Protein AF-A0A7S2XSK5-F1 (afdb_monomer)

Foldseek 3Di:
DDDDDDDDDDDDDDPVVVVVVVVVVVVVVVVVVVVVVVVVVVVVVVVVVVVVQVVVCVVVVHRPPDPPPPDPPPPPDPPDPPPDDDDDDDDDDDDDDDDDDDDDDDDDDPPDDPPPPDPPPPVLPDDDPQLVVLLCQQCPVDPDLVLSLLLLVVLLQLLCQCQPPPDQVSQKAFCPPPSNVSNQVVGRSNVSNVVSQAWDWDQDPVPRTIITGRDCVVPPRDPNVVSSSVVSVVSSVVSVVD

Radius of gyration: 34.33 Å; Cα contacts (8 Å, |Δi|>4): 158; chains: 1; bounding box: 113×59×94 Å

Nearest PDB structures (foldseek):
  8fcq-assembly1_G  TM=7.041E-01  e=1.441E-05  Homo sapiens
  8fcr-assembly1_G  TM=7.104E-01  e=2.041E-05  Homo sapiens
  6sap-assembly1_A  TM=7.261E-01  e=5.156E-05  Homo sapiens
  2cm0-assembly1_A  TM=7.384E-01  e=8.319E-04  Homo sapiens
  2hpj-assembly1_A  TM=7.260E-01  e=9.899E-04  Mus musculus

Sequence (242 aa):
SSSSSAQQPPTLLSTAERRQVELEREQRAQQLKDQNAMSEEAQKAIQKAKADEATHAASLGYNPYETNKMNAGQARTATTTMSHGSVGATDKSTTTSSSSSSQAGTSLPAVAPPTAVAQADEEMLPVSEAFEEAFATLVTSNTDPATVSSALNILQKLVKNASTKQDDKFKRIRLANPKIKAAVSDVHGAMELLLTVGFTLFEDDATGETILVYSPDQNDVPAWLPTALHQMQQYEQTTKTK

pLDDT: mean 75.41, std 20.42, range [33.59, 96.0]

Organism: NCBI:txid420275

Secondary structure (DSSP, 8-state):
-------PPP----HHHHHHHHHHHHHHHHHHHHHHHHHHHHHHHHHHHHHHHHHHHHHHTS-TT------TT--S------------------------------------------------PPPPHHHHHHHHHHHHS-S-HHHHHHHHHHHHHHHHHHHH---GGGTEEETTSHHHIIIIISSTTHHHHHHHHTEEEEEETTTTEEEEEE-TTTSPPPTTHHHHHHHHHHHHHHHHT-

Mean predicted aligned error: 20.35 Å

InterPro domains:
  IPR018997 PUB domain [PF09409] (147-216)
  IPR036339 PUB-like domain superfamily [SSF143503] (136-224)

Structure (mmCIF, N/CA/C/O backbone):
data_AF-A0A7S2XSK5-F1
#
_entry.id   AF-A0A7S2XSK5-F1
#
loop_
_atom_site.group_PDB
_atom_site.id
_atom_site.type_symbol
_atom_site.label_atom_id
_atom_site.label_alt_id
_atom_site.label_comp_id
_atom_site.label_asym_id
_atom_site.label_entity_id
_atom_site.label_seq_id
_atom_site.pdbx_PDB_ins_code
_atom_site.Cartn_x
_atom_site.Cartn_y
_atom_site.Cartn_z
_atom_site.occupancy
_atom_site.B_iso_or_equiv
_atom_site.auth_seq_id
_atom_site.auth_comp_id
_atom_site.auth_asym_id
_atom_site.auth_atom_id
_atom_site.pdbx_PDB_model_num
ATOM 1 N N . SER A 1 1 ? -47.009 -4.223 42.053 1.00 45.12 1 SER A N 1
ATOM 2 C CA . SER A 1 1 ? -46.697 -5.559 41.516 1.00 45.12 1 SER A CA 1
ATOM 3 C C . SER A 1 1 ? -45.229 -5.588 41.160 1.00 45.12 1 SER A C 1
ATOM 5 O O . SER A 1 1 ? -44.826 -4.924 40.216 1.00 45.12 1 SER A O 1
ATOM 7 N N . SER A 1 2 ? -44.436 -6.225 42.015 1.00 41.94 2 SER A N 1
ATOM 8 C CA . SER A 1 2 ? -42.977 -6.116 42.066 1.00 41.94 2 SER A CA 1
ATOM 9 C C . SER A 1 2 ? -42.354 -7.368 41.453 1.00 41.94 2 SER A C 1
ATOM 11 O O . SER A 1 2 ? -42.515 -8.452 42.006 1.00 41.94 2 SER A O 1
ATOM 13 N N . SER A 1 3 ? -41.658 -7.234 40.325 1.00 46.75 3 SER A N 1
ATOM 14 C CA . SER A 1 3 ? -40.949 -8.343 39.675 1.00 46.75 3 SER A CA 1
ATOM 15 C C . SER A 1 3 ? -39.500 -8.369 40.158 1.00 46.75 3 SER A C 1
ATOM 17 O O . SER A 1 3 ? -38.661 -7.601 39.695 1.00 46.75 3 SER A O 1
ATOM 19 N N . SER A 1 4 ? -39.235 -9.223 41.147 1.00 53.41 4 SER A N 1
ATOM 20 C CA . SER A 1 4 ? -37.908 -9.492 41.703 1.00 53.41 4 SER A CA 1
ATOM 21 C C . SER A 1 4 ? -37.175 -10.482 40.793 1.00 53.41 4 SER A C 1
ATOM 23 O O . SER A 1 4 ? -37.601 -11.626 40.648 1.00 53.41 4 SER A O 1
ATOM 25 N N . SER A 1 5 ? -36.111 -10.020 40.132 1.00 57.88 5 SER A N 1
ATOM 26 C CA . SER A 1 5 ? -35.264 -10.842 39.264 1.00 57.88 5 SER A CA 1
ATOM 27 C C . SER A 1 5 ? -34.191 -11.522 40.116 1.00 57.88 5 SER A C 1
ATOM 29 O O . SER A 1 5 ? -33.348 -10.853 40.714 1.00 57.88 5 SER A O 1
ATOM 31 N N . ALA A 1 6 ? -34.273 -12.847 40.224 1.00 50.53 6 ALA A N 1
ATOM 32 C CA . ALA A 1 6 ? -33.379 -13.669 41.026 1.00 50.53 6 ALA A CA 1
ATOM 33 C C . ALA A 1 6 ? -31.981 -13.742 40.391 1.00 50.53 6 ALA A C 1
ATOM 35 O O . ALA A 1 6 ? -31.800 -14.219 39.272 1.00 50.53 6 ALA A O 1
ATOM 36 N N . GLN A 1 7 ? -30.993 -13.273 41.142 1.00 51.69 7 GLN A N 1
ATOM 37 C CA . GLN A 1 7 ? -29.576 -13.295 40.808 1.00 51.69 7 GLN A CA 1
ATOM 38 C C . GLN A 1 7 ? -29.020 -14.692 41.134 1.00 51.69 7 GLN A C 1
ATOM 40 O O . GLN A 1 7 ? -28.999 -15.099 42.296 1.00 51.69 7 GLN A O 1
ATOM 45 N N . GLN A 1 8 ? -28.630 -15.458 40.111 1.00 50.31 8 GLN A N 1
ATOM 46 C CA . GLN A 1 8 ? -28.012 -16.777 40.289 1.00 50.31 8 GLN A CA 1
ATOM 47 C C . GLN A 1 8 ? -26.583 -16.634 40.853 1.00 50.31 8 GLN A C 1
ATOM 49 O O . GLN A 1 8 ? -25.840 -15.763 40.392 1.00 50.31 8 GLN A O 1
ATOM 54 N N . PRO A 1 9 ? -26.175 -17.457 41.838 1.00 51.22 9 PRO A N 1
ATOM 55 C CA . PRO A 1 9 ? -24.831 -17.398 42.404 1.00 51.22 9 PRO A CA 1
ATOM 56 C C . PRO A 1 9 ? -23.777 -17.996 41.449 1.00 51.22 9 PRO A C 1
ATOM 58 O O . PRO A 1 9 ? -24.089 -18.912 40.687 1.00 51.22 9 PRO A O 1
ATOM 61 N N . PRO A 1 10 ? -22.518 -17.516 41.500 1.00 57.56 10 PRO A N 1
ATOM 62 C CA . PRO A 1 10 ? -21.435 -18.006 40.654 1.00 57.56 10 PRO A CA 1
ATOM 63 C C . PRO A 1 10 ? -21.078 -19.460 40.986 1.00 57.56 10 PRO A C 1
ATOM 65 O O . PRO A 1 10 ? -20.854 -19.820 42.144 1.00 57.56 10 PRO A O 1
ATOM 68 N N . THR A 1 11 ? -21.004 -20.287 39.946 1.00 61.19 11 THR A N 1
ATOM 69 C CA . THR A 1 11 ? -20.657 -21.708 39.998 1.00 61.19 11 THR A CA 1
ATOM 70 C C . THR A 1 11 ? -19.269 -21.891 40.617 1.00 61.19 11 THR A C 1
ATOM 72 O O . THR A 1 11 ? -18.250 -21.516 40.036 1.00 61.19 11 THR A O 1
ATOM 75 N N . LEU A 1 12 ? -19.214 -22.443 41.830 1.00 56.62 12 LEU A N 1
ATOM 76 C CA . LEU A 1 12 ? -17.963 -22.777 42.506 1.00 56.62 12 LEU A CA 1
ATOM 77 C C . LEU A 1 12 ? -17.327 -23.980 41.795 1.00 56.62 12 LEU A C 1
ATOM 79 O O . LEU A 1 12 ? -17.801 -25.101 41.958 1.00 56.62 12 LEU A O 1
ATOM 83 N N . LEU A 1 13 ? -16.262 -23.746 41.014 1.00 59.19 13 LEU A N 1
ATOM 84 C CA . LEU A 1 13 ? -15.460 -24.824 40.417 1.00 59.19 13 LEU A CA 1
ATOM 85 C C . LEU A 1 13 ? -15.005 -25.819 41.490 1.00 59.19 13 LEU A C 1
ATOM 87 O O . LEU A 1 13 ? -14.542 -25.409 42.567 1.00 59.19 13 LEU A O 1
ATOM 91 N N . SER A 1 14 ? -15.090 -27.105 41.150 1.00 71.69 14 SER A N 1
ATOM 92 C CA . SER A 1 14 ? -14.691 -28.225 41.999 1.00 71.69 14 SER A CA 1
ATOM 93 C C . SER A 1 14 ? -13.210 -28.136 42.375 1.00 71.69 14 SER A C 1
ATOM 95 O O . SER A 1 14 ? -12.371 -27.656 41.610 1.00 71.69 14 SER A O 1
ATOM 97 N N . THR A 1 15 ? -12.853 -28.639 43.558 1.00 73.62 15 THR A N 1
ATOM 98 C CA . THR A 1 15 ? -11.462 -28.705 44.037 1.00 73.62 15 THR A CA 1
ATOM 99 C C . THR A 1 15 ? -10.540 -29.435 43.051 1.00 73.62 15 THR A C 1
ATOM 101 O O . THR A 1 15 ? -9.358 -29.109 42.962 1.00 73.62 15 THR A O 1
ATOM 104 N N . ALA A 1 16 ? -11.078 -30.388 42.282 1.00 73.25 16 ALA A N 1
ATOM 105 C CA . ALA A 1 16 ? -10.340 -31.098 41.240 1.00 73.25 16 ALA A CA 1
ATOM 106 C C . ALA A 1 16 ? -10.049 -30.209 40.017 1.00 73.25 16 ALA A C 1
ATOM 108 O O . ALA A 1 16 ? -8.920 -30.180 39.534 1.00 73.25 16 ALA A O 1
ATOM 109 N N . GLU A 1 17 ? -11.033 -29.429 39.568 1.00 77.62 17 GLU A N 1
ATOM 110 C CA . GLU A 1 17 ? -10.886 -28.535 38.412 1.00 77.62 17 GLU A CA 1
ATOM 111 C C . GLU A 1 17 ? -9.925 -27.382 38.711 1.00 77.62 17 GLU A C 1
ATOM 113 O O . GLU A 1 17 ? -9.100 -27.028 37.873 1.00 77.62 17 GLU A O 1
ATOM 118 N N . ARG A 1 18 ? -9.949 -26.841 39.938 1.00 75.62 18 ARG A N 1
ATOM 119 C CA . ARG A 1 18 ? -8.992 -25.802 40.359 1.00 75.62 18 ARG A CA 1
ATOM 120 C C . ARG A 1 18 ? -7.545 -26.283 40.275 1.00 75.62 18 ARG A C 1
ATOM 122 O O . ARG A 1 18 ? -6.689 -25.543 39.802 1.00 75.62 18 ARG A O 1
ATOM 129 N N . ARG A 1 19 ? -7.286 -27.529 40.684 1.00 79.62 19 ARG A N 1
ATOM 130 C CA . ARG A 1 19 ? -5.948 -28.131 40.617 1.00 79.62 19 ARG A CA 1
ATOM 131 C C . ARG A 1 19 ? -5.496 -28.345 39.170 1.00 79.62 19 ARG A C 1
ATOM 133 O O . ARG A 1 19 ? -4.317 -28.204 38.878 1.00 79.62 19 ARG A O 1
ATOM 140 N N . GLN A 1 20 ? -6.423 -28.656 38.266 1.00 81.88 20 GLN A N 1
ATOM 141 C CA . GLN A 1 20 ? -6.120 -28.875 36.852 1.00 81.88 20 GLN A CA 1
ATOM 142 C C . GLN A 1 20 ? -5.767 -27.564 36.132 1.00 81.88 20 GLN A C 1
ATOM 144 O O . GLN A 1 20 ? -4.767 -27.507 35.421 1.00 81.88 20 GLN A O 1
ATOM 149 N N . VAL A 1 21 ? -6.518 -26.492 36.404 1.00 82.94 21 VAL A N 1
ATOM 150 C CA . VAL A 1 21 ? -6.240 -25.144 35.876 1.00 82.94 21 VAL A CA 1
ATOM 151 C C . VAL A 1 21 ? -4.896 -24.601 36.376 1.00 82.94 21 VAL A C 1
ATOM 153 O O . VAL A 1 21 ? -4.172 -23.940 35.632 1.00 82.94 21 VAL A O 1
ATOM 156 N N . GLU A 1 22 ? -4.537 -24.877 37.630 1.00 82.88 22 GLU A N 1
ATOM 157 C CA . GLU A 1 22 ? -3.256 -24.450 38.202 1.00 82.88 22 GLU A CA 1
ATOM 158 C C . GLU A 1 22 ? -2.065 -25.159 37.539 1.00 82.88 22 GLU A C 1
ATOM 160 O O . GLU A 1 22 ? -1.093 -24.505 37.162 1.00 82.88 22 GLU A O 1
ATOM 165 N N . LEU A 1 23 ? -2.191 -26.465 37.289 1.00 85.62 23 LEU A N 1
ATOM 166 C CA . LEU A 1 23 ? -1.168 -27.276 36.624 1.00 85.62 23 LEU A CA 1
ATOM 167 C C . LEU A 1 23 ? -0.960 -26.842 35.162 1.00 85.62 23 LEU A C 1
ATOM 169 O O . LEU A 1 23 ? 0.172 -26.725 34.695 1.00 85.62 23 LEU A O 1
ATOM 173 N N . GLU A 1 24 ? -2.042 -26.531 34.447 1.00 86.50 24 GLU A N 1
ATOM 174 C CA . GLU A 1 24 ? -1.971 -26.016 33.075 1.00 86.50 24 GLU A CA 1
ATOM 175 C C . GLU A 1 24 ? -1.326 -24.620 33.019 1.00 86.50 24 GLU A C 1
ATOM 177 O O . GLU A 1 24 ? -0.501 -24.330 32.146 1.00 86.50 24 GLU A O 1
ATOM 182 N N . ARG A 1 25 ? -1.637 -23.756 33.994 1.00 85.06 25 ARG A N 1
ATOM 183 C CA . ARG A 1 25 ? -1.009 -22.434 34.119 1.00 85.06 25 ARG A CA 1
ATOM 184 C C . ARG A 1 25 ? 0.492 -22.547 34.384 1.00 85.06 25 ARG A C 1
ATOM 186 O O . ARG A 1 25 ? 1.259 -21.760 33.827 1.00 85.06 25 ARG A O 1
ATOM 193 N N . GLU A 1 26 ? 0.906 -23.507 35.204 1.00 84.50 26 GLU A N 1
ATOM 194 C CA . GLU A 1 26 ? 2.313 -23.755 35.512 1.00 84.50 26 GLU A CA 1
ATOM 195 C C . GLU A 1 26 ? 3.074 -24.284 34.288 1.00 84.50 26 GLU A C 1
ATOM 197 O O . GLU A 1 26 ? 4.116 -23.731 33.935 1.00 84.50 26 GLU A O 1
ATOM 202 N N . GLN A 1 27 ? 2.495 -25.238 33.547 1.00 85.38 27 GLN A N 1
ATOM 203 C CA . GLN A 1 27 ? 3.074 -25.738 32.292 1.00 85.38 27 GLN A CA 1
ATOM 204 C C . GLN A 1 27 ? 3.234 -24.633 31.240 1.00 85.38 27 GLN A C 1
ATOM 206 O O . GLN A 1 27 ? 4.290 -24.508 30.613 1.00 85.38 27 GLN A O 1
ATOM 211 N N . ARG A 1 28 ? 2.217 -23.780 31.068 1.00 84.25 28 ARG A N 1
ATOM 212 C CA . ARG A 1 28 ? 2.283 -22.651 30.129 1.00 84.25 28 ARG A CA 1
ATOM 213 C C . ARG A 1 28 ? 3.322 -21.609 30.554 1.00 84.25 28 ARG A C 1
ATOM 215 O O . ARG A 1 28 ? 4.011 -21.048 29.703 1.00 84.25 28 ARG A O 1
ATOM 222 N N . ALA A 1 29 ? 3.461 -21.357 31.856 1.00 80.25 29 ALA A N 1
ATOM 223 C CA . ALA A 1 29 ? 4.495 -20.468 32.382 1.00 80.25 29 ALA A CA 1
ATOM 224 C C . ALA A 1 29 ? 5.909 -21.035 32.167 1.00 80.25 29 ALA A C 1
ATOM 226 O O . ALA A 1 29 ? 6.836 -20.266 31.911 1.00 80.25 29 ALA A O 1
ATOM 227 N N . GLN A 1 30 ? 6.074 -22.359 32.226 1.00 76.38 30 GLN A N 1
ATOM 228 C CA . GLN A 1 30 ? 7.338 -23.033 31.924 1.00 76.38 30 GLN A CA 1
ATOM 229 C C . GLN A 1 30 ? 7.699 -22.938 30.437 1.00 76.38 30 GLN A C 1
ATOM 231 O O . GLN A 1 30 ? 8.795 -22.488 30.118 1.00 76.38 30 GLN A O 1
ATOM 236 N N . GLN A 1 31 ? 6.753 -23.198 29.526 1.00 75.81 31 GLN A N 1
ATOM 237 C CA . GLN A 1 31 ? 6.992 -23.034 28.083 1.00 75.81 31 GLN A CA 1
ATOM 238 C C . GLN A 1 31 ? 7.414 -21.612 27.692 1.00 75.81 31 GLN A C 1
ATOM 240 O O . GLN A 1 31 ? 8.263 -21.436 26.819 1.00 75.81 31 GLN A O 1
ATOM 245 N N . LEU A 1 32 ? 6.840 -20.585 28.325 1.00 69.38 32 LEU A N 1
ATOM 246 C CA . LEU A 1 32 ? 7.212 -19.192 28.055 1.00 69.38 32 LEU A CA 1
ATOM 247 C C . LEU A 1 32 ? 8.634 -18.860 28.532 1.00 69.38 32 LEU A C 1
ATOM 249 O O . LEU A 1 32 ? 9.320 -18.060 27.897 1.00 69.38 32 LEU A O 1
ATOM 253 N N . LYS A 1 33 ? 9.094 -19.476 29.629 1.00 69.12 33 LYS A N 1
ATOM 254 C CA . LYS A 1 33 ? 10.474 -19.311 30.110 1.00 69.12 33 LYS A CA 1
ATOM 255 C C . LYS A 1 33 ? 11.480 -19.948 29.152 1.00 69.12 33 LYS A C 1
ATOM 257 O O . LYS A 1 33 ? 12.479 -19.307 28.837 1.00 69.12 33 LYS A O 1
ATOM 262 N N . ASP A 1 34 ? 11.184 -21.138 28.639 1.00 66.94 34 ASP A N 1
ATOM 263 C CA . ASP A 1 34 ? 12.073 -21.842 27.708 1.00 66.94 34 ASP A CA 1
ATOM 264 C C . ASP A 1 34 ? 12.169 -21.123 26.350 1.00 66.94 34 ASP A C 1
ATOM 266 O O . ASP A 1 34 ? 13.255 -21.005 25.781 1.00 66.94 34 ASP A O 1
ATOM 270 N N . GLN A 1 35 ? 11.063 -20.546 25.860 1.00 64.25 35 GLN A N 1
ATOM 271 C CA . GLN A 1 35 ? 11.079 -19.711 24.648 1.00 64.25 35 GLN A CA 1
ATOM 272 C C . GLN A 1 35 ? 11.926 -18.441 24.816 1.00 64.25 35 GLN A C 1
ATOM 274 O O . GLN A 1 35 ? 12.655 -18.060 23.898 1.00 64.25 35 GLN A O 1
ATOM 279 N N . ASN A 1 36 ? 11.879 -17.800 25.989 1.00 68.88 36 ASN A N 1
ATOM 280 C CA . ASN A 1 36 ? 12.710 -16.628 26.267 1.00 68.88 36 ASN A CA 1
ATOM 281 C C . ASN A 1 36 ? 14.199 -16.986 26.399 1.00 68.88 36 ASN A C 1
ATOM 283 O O . ASN A 1 36 ? 15.036 -16.261 25.866 1.00 68.88 36 ASN A O 1
ATOM 287 N N . ALA A 1 37 ? 14.537 -18.118 27.023 1.00 64.25 37 ALA A N 1
ATOM 288 C CA . ALA A 1 37 ? 15.921 -18.591 27.116 1.00 64.25 37 ALA A CA 1
ATOM 289 C C . ALA A 1 37 ? 16.531 -18.864 25.727 1.00 64.25 37 ALA A C 1
ATOM 291 O O . ALA A 1 37 ? 17.672 -18.488 25.452 1.00 64.25 37 ALA A O 1
ATOM 292 N N . MET A 1 38 ? 15.741 -19.430 24.809 1.00 59.66 38 MET A N 1
ATOM 293 C CA . MET A 1 38 ? 16.160 -19.656 23.422 1.00 59.66 38 MET A CA 1
ATOM 294 C C . MET A 1 38 ? 16.402 -18.336 22.658 1.00 59.66 38 MET A C 1
ATOM 296 O O . MET A 1 38 ? 17.276 -18.260 21.792 1.00 59.66 38 MET A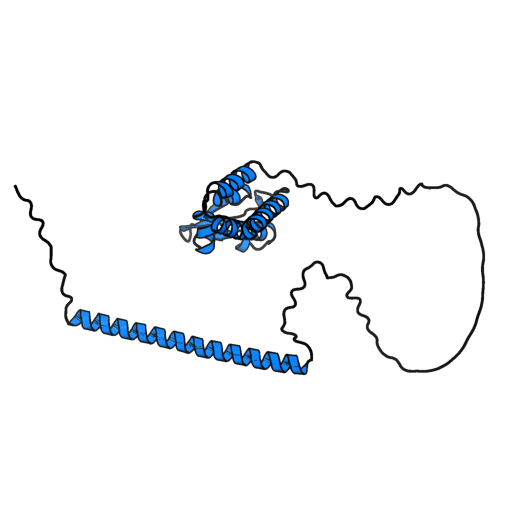 O 1
ATOM 300 N N . SER A 1 39 ? 15.681 -17.264 23.009 1.00 73.19 39 SER A N 1
ATOM 301 C CA . SER A 1 39 ? 15.899 -15.923 22.448 1.00 73.19 39 SER A CA 1
ATOM 302 C C . SER A 1 39 ? 17.191 -15.267 22.951 1.00 73.19 39 SER A C 1
ATOM 304 O O . SER A 1 39 ? 17.818 -14.514 22.203 1.00 73.19 39 SER A O 1
ATOM 306 N N . GLU A 1 40 ? 17.608 -15.522 24.192 1.00 77.62 40 GLU A N 1
ATOM 307 C CA . GLU A 1 40 ? 18.857 -14.972 24.740 1.00 77.62 40 GLU A CA 1
ATOM 308 C C . GLU A 1 40 ? 20.091 -15.611 24.090 1.00 77.62 40 GLU A C 1
ATOM 310 O O . GLU A 1 40 ? 21.048 -14.916 23.737 1.00 77.62 40 GLU A O 1
ATOM 315 N N . GLU A 1 41 ? 20.052 -16.923 23.854 1.00 80.88 41 GLU A N 1
ATOM 316 C CA . GLU A 1 41 ? 21.121 -17.630 23.145 1.00 80.88 41 GLU A CA 1
ATOM 317 C C . GLU A 1 41 ? 21.263 -17.130 21.700 1.00 80.88 41 GLU A C 1
ATOM 319 O O . GLU A 1 41 ? 22.376 -16.847 21.242 1.00 80.88 41 GLU A O 1
ATOM 324 N N . ALA A 1 42 ? 20.138 -16.916 21.010 1.00 82.25 42 ALA A N 1
ATOM 325 C CA . ALA A 1 42 ? 20.128 -16.336 19.671 1.00 82.25 42 ALA A CA 1
ATOM 326 C C . ALA A 1 42 ? 20.735 -14.920 19.649 1.00 82.25 42 ALA A C 1
ATOM 328 O O . ALA A 1 42 ? 21.551 -14.605 18.780 1.00 82.25 42 ALA A O 1
ATOM 329 N N . GLN A 1 43 ? 20.411 -14.070 20.629 1.00 82.69 43 GLN A 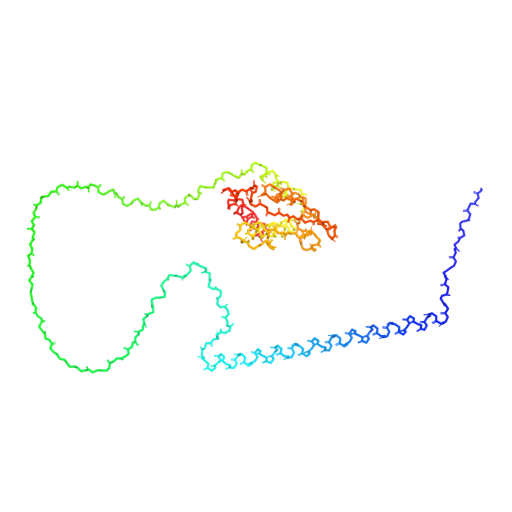N 1
ATOM 330 C CA . GLN A 1 43 ? 21.005 -12.731 20.738 1.00 82.69 43 GLN A CA 1
ATOM 331 C C . GLN A 1 43 ? 22.512 -12.785 20.997 1.00 82.69 43 GLN A C 1
ATOM 333 O O . GLN A 1 43 ? 23.270 -12.023 20.392 1.00 82.69 43 GLN A O 1
ATOM 338 N N . LYS A 1 44 ? 22.966 -13.709 21.849 1.00 86.88 44 LYS A N 1
ATOM 339 C CA . LYS A 1 44 ? 24.392 -13.920 22.115 1.00 86.88 44 LYS A CA 1
ATOM 340 C C . LYS A 1 44 ? 25.139 -14.379 20.861 1.00 86.88 44 LYS A C 1
ATOM 342 O O . LYS A 1 44 ? 26.242 -13.899 20.600 1.00 86.88 44 LYS A O 1
ATOM 347 N N . ALA A 1 45 ? 24.535 -15.258 20.061 1.00 84.88 45 ALA A N 1
ATOM 348 C CA . ALA A 1 45 ? 25.100 -15.696 18.788 1.00 84.88 45 ALA A CA 1
ATOM 349 C C . ALA A 1 45 ? 25.224 -14.536 17.784 1.00 84.88 45 ALA A C 1
ATOM 3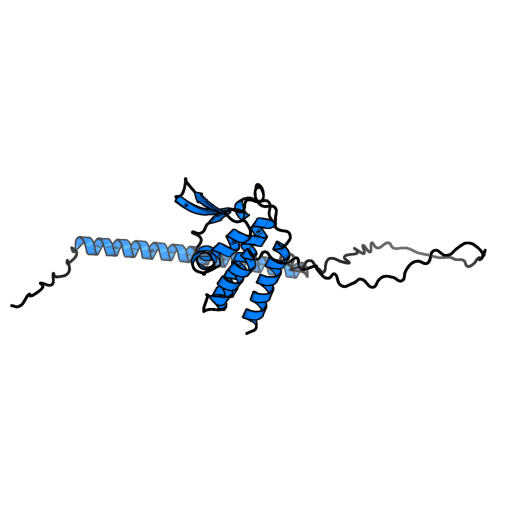51 O O . ALA A 1 45 ? 26.278 -14.371 17.167 1.00 84.88 45 ALA A O 1
ATOM 352 N N . ILE A 1 46 ? 24.199 -13.682 17.680 1.00 84.06 46 ILE A N 1
ATOM 353 C CA . ILE A 1 46 ? 24.220 -12.494 16.810 1.00 84.06 46 ILE A CA 1
ATOM 354 C C . ILE A 1 46 ? 25.313 -11.509 17.247 1.00 84.06 46 ILE A C 1
ATOM 356 O O . ILE A 1 46 ? 26.054 -10.994 16.410 1.00 84.06 46 ILE A O 1
ATOM 360 N N . GLN A 1 47 ? 25.454 -11.259 18.552 1.00 85.56 47 GLN A N 1
ATOM 361 C CA . GLN A 1 47 ? 26.497 -10.367 19.069 1.00 85.56 47 GLN A CA 1
ATOM 362 C C . GLN A 1 47 ? 27.902 -10.905 18.798 1.00 85.56 47 GLN A C 1
ATOM 364 O O . GLN A 1 47 ? 28.781 -10.135 18.412 1.00 85.56 47 GLN A O 1
ATOM 369 N N . LYS A 1 48 ? 28.105 -12.220 18.950 1.00 90.38 48 LYS A N 1
ATOM 370 C CA . LYS A 1 48 ? 29.381 -12.864 18.630 1.00 90.38 48 LYS A CA 1
ATOM 371 C C . LYS A 1 48 ? 29.734 -12.691 17.151 1.00 90.38 48 LYS A C 1
ATOM 373 O O . LYS A 1 48 ? 30.820 -12.212 16.849 1.00 90.38 48 LYS A O 1
ATOM 378 N N . ALA A 1 49 ? 28.794 -12.984 16.251 1.00 84.56 49 ALA A N 1
ATOM 379 C CA . ALA A 1 49 ? 29.006 -12.817 14.813 1.00 84.56 49 ALA A CA 1
ATOM 380 C C . ALA A 1 49 ? 29.352 -11.362 14.443 1.00 84.56 49 ALA A C 1
ATOM 382 O O . ALA A 1 49 ? 30.253 -11.120 13.645 1.00 84.56 49 ALA A O 1
ATOM 383 N N . LYS A 1 50 ? 28.690 -10.388 15.078 1.00 87.00 50 LYS A N 1
ATOM 384 C CA . LYS A 1 50 ? 28.954 -8.961 14.855 1.00 87.00 50 LYS A CA 1
ATOM 385 C C . LYS A 1 50 ? 30.336 -8.515 15.351 1.00 87.00 50 LYS A C 1
ATOM 387 O O . LYS A 1 50 ? 30.947 -7.632 14.754 1.00 87.00 50 LYS A O 1
ATOM 392 N N . ALA A 1 51 ? 30.831 -9.093 16.444 1.00 87.81 51 ALA A N 1
ATOM 393 C CA . ALA A 1 51 ? 32.177 -8.805 16.935 1.00 87.81 51 ALA A CA 1
ATOM 394 C C . ALA A 1 51 ? 33.246 -9.349 15.975 1.00 87.81 51 ALA A C 1
ATOM 396 O O . ALA A 1 51 ? 34.186 -8.629 15.634 1.00 87.81 51 ALA A O 1
ATOM 397 N N . ASP A 1 52 ? 33.056 -10.576 15.484 1.00 87.25 52 ASP A N 1
ATOM 398 C CA . ASP A 1 52 ? 33.957 -11.197 14.510 1.00 87.25 52 ASP A CA 1
ATOM 399 C C . ASP A 1 52 ? 34.004 -10.367 13.210 1.00 87.25 52 ASP A C 1
ATOM 401 O O . ASP A 1 52 ? 35.084 -10.068 12.696 1.00 87.25 52 ASP A O 1
ATOM 405 N N . GLU A 1 53 ? 32.850 -9.874 12.747 1.00 88.88 53 GLU A N 1
ATOM 406 C CA . GLU A 1 53 ? 32.736 -8.961 11.603 1.00 88.88 53 GLU A CA 1
ATOM 407 C C . GLU A 1 53 ? 33.569 -7.680 11.783 1.00 88.88 53 GLU A C 1
ATOM 409 O O . GLU A 1 53 ? 34.353 -7.309 10.906 1.00 88.88 53 GLU A O 1
ATOM 414 N N . ALA A 1 54 ? 33.452 -7.028 12.944 1.00 86.81 54 ALA A N 1
ATOM 415 C CA . ALA A 1 54 ? 34.171 -5.791 13.239 1.00 86.81 54 ALA A CA 1
ATOM 416 C C . ALA A 1 54 ? 35.695 -5.997 13.278 1.00 86.81 54 ALA A C 1
ATOM 418 O O . ALA A 1 54 ? 36.446 -5.150 12.790 1.00 86.81 54 ALA A O 1
ATOM 419 N N . THR A 1 55 ? 36.164 -7.129 13.816 1.00 87.50 55 THR A N 1
ATOM 420 C CA . THR A 1 55 ? 37.602 -7.454 13.811 1.00 87.50 55 THR A CA 1
ATOM 421 C C . THR A 1 55 ? 38.129 -7.697 12.400 1.00 87.50 55 THR A C 1
ATOM 423 O O . THR A 1 55 ? 39.217 -7.231 12.057 1.00 87.50 55 THR A O 1
ATOM 426 N N . HIS A 1 56 ? 37.338 -8.358 11.553 1.00 87.81 56 HIS A N 1
ATOM 427 C CA . HIS A 1 56 ? 37.708 -8.608 10.166 1.00 87.81 56 HIS A CA 1
ATOM 428 C C . HIS A 1 56 ? 37.757 -7.306 9.354 1.00 87.81 56 HIS A C 1
ATOM 430 O O . HIS A 1 56 ? 38.725 -7.064 8.633 1.00 87.81 56 HIS A O 1
ATOM 436 N N . ALA A 1 57 ? 36.776 -6.420 9.546 1.00 88.38 57 ALA A N 1
ATOM 437 C CA . ALA A 1 57 ? 36.761 -5.090 8.942 1.00 88.38 57 ALA A CA 1
ATOM 438 C C . ALA A 1 57 ? 37.973 -4.240 9.369 1.00 88.38 57 ALA A C 1
ATOM 440 O O . ALA A 1 57 ? 38.601 -3.585 8.537 1.00 88.38 57 ALA A O 1
ATOM 441 N N . ALA A 1 58 ? 38.354 -4.291 10.651 1.00 89.00 58 ALA A N 1
ATOM 442 C CA . ALA A 1 58 ? 39.536 -3.591 11.154 1.00 89.00 58 ALA A CA 1
ATOM 443 C C . ALA A 1 58 ? 40.839 -4.106 10.517 1.00 89.00 58 ALA A C 1
ATOM 445 O O . ALA A 1 58 ? 41.711 -3.306 10.185 1.00 89.00 58 ALA A O 1
ATOM 446 N N . SER A 1 59 ? 40.959 -5.422 10.293 1.00 89.50 59 SER A N 1
ATOM 447 C CA . SER A 1 59 ? 42.120 -6.010 9.609 1.00 89.50 59 SER A CA 1
ATOM 448 C C . SER A 1 59 ? 42.210 -5.616 8.135 1.00 89.50 59 SER A C 1
ATOM 450 O O . SER A 1 59 ? 43.310 -5.531 7.594 1.00 89.50 59 SER A O 1
ATOM 452 N N . LEU A 1 60 ? 41.070 -5.426 7.471 1.00 88.62 60 LEU A N 1
ATOM 453 C CA . LEU A 1 60 ? 41.013 -5.078 6.053 1.00 88.62 60 LEU A CA 1
ATOM 454 C C . LEU A 1 60 ? 41.155 -3.569 5.809 1.00 88.62 60 LEU A C 1
ATOM 456 O O . LEU A 1 60 ? 41.463 -3.160 4.693 1.00 88.62 60 LEU A O 1
ATOM 460 N N . GLY A 1 61 ? 40.949 -2.737 6.835 1.00 89.69 61 GLY A N 1
ATOM 461 C CA . GLY A 1 61 ? 40.933 -1.277 6.703 1.00 89.69 61 GLY A CA 1
ATOM 462 C C . GLY A 1 61 ? 39.682 -0.736 5.997 1.00 89.69 61 GLY A C 1
ATOM 463 O O . GLY A 1 61 ? 39.607 0.454 5.706 1.00 89.69 61 GLY A O 1
ATOM 464 N N . TYR A 1 62 ? 38.700 -1.599 5.725 1.00 83.81 62 TYR A N 1
ATOM 465 C CA . TYR A 1 62 ? 37.378 -1.277 5.191 1.00 83.81 62 TYR A CA 1
ATOM 466 C C . TYR A 1 62 ? 36.372 -2.334 5.670 1.00 83.81 62 TYR A C 1
ATOM 468 O O . TYR A 1 62 ? 36.758 -3.473 5.929 1.00 83.81 62 TYR A O 1
ATOM 476 N N . ASN A 1 63 ? 35.087 -1.978 5.797 1.00 85.50 63 ASN A N 1
ATOM 477 C CA . ASN A 1 63 ? 34.042 -2.918 6.212 1.00 85.50 63 ASN A CA 1
ATOM 478 C C . ASN A 1 63 ? 33.314 -3.517 4.991 1.00 85.50 63 ASN A C 1
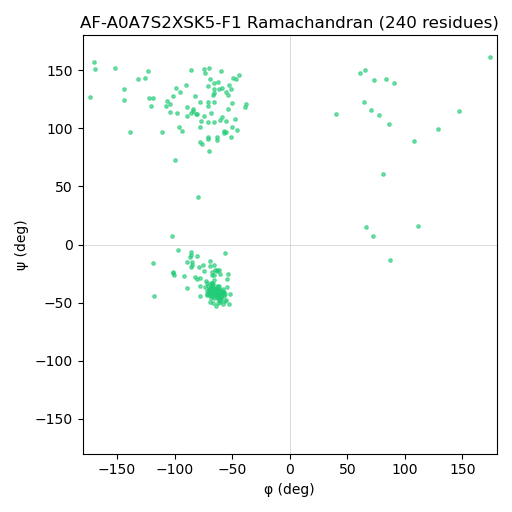ATOM 480 O O . ASN A 1 63 ? 32.444 -2.853 4.426 1.00 85.50 63 ASN A O 1
ATOM 484 N N . PRO A 1 64 ? 33.621 -4.761 4.570 1.00 83.06 64 PRO A N 1
ATOM 485 C CA . PRO A 1 64 ? 32.971 -5.382 3.413 1.00 83.06 64 PRO A CA 1
ATOM 486 C C . PRO A 1 64 ? 31.491 -5.731 3.645 1.00 83.06 64 PRO A C 1
ATOM 488 O O . PRO A 1 64 ? 30.778 -6.008 2.683 1.00 83.06 64 PRO A O 1
ATOM 491 N N . TYR A 1 65 ? 31.025 -5.729 4.895 1.00 83.38 65 TYR A N 1
ATOM 492 C CA . TYR A 1 65 ? 29.647 -6.062 5.267 1.00 83.38 65 TYR A CA 1
ATOM 493 C C . TYR A 1 65 ? 28.767 -4.817 5.444 1.00 83.38 65 TYR A C 1
ATOM 495 O O . TYR A 1 65 ? 27.553 -4.923 5.631 1.00 83.38 65 TYR A O 1
ATOM 503 N N . GLU A 1 66 ? 29.354 -3.622 5.340 1.00 80.00 66 GLU A N 1
ATOM 504 C CA . GLU A 1 66 ? 28.596 -2.382 5.340 1.00 80.00 66 GLU A CA 1
ATOM 505 C C . GLU A 1 66 ? 27.896 -2.203 3.988 1.00 80.00 66 GLU A C 1
ATOM 507 O O . GLU A 1 66 ? 28.515 -1.966 2.947 1.00 80.00 66 GLU A O 1
ATOM 512 N N . THR A 1 67 ? 26.567 -2.308 3.984 1.00 75.19 67 THR A N 1
ATOM 513 C CA . THR A 1 67 ? 25.770 -2.001 2.795 1.00 75.19 67 THR A CA 1
ATOM 514 C C . THR A 1 67 ? 25.773 -0.497 2.549 1.00 75.19 67 THR A C 1
ATOM 516 O O . THR A 1 67 ? 24.910 0.228 3.052 1.00 75.19 67 THR A O 1
ATOM 519 N N . ASN A 1 68 ? 26.719 -0.028 1.737 1.00 70.88 68 ASN A N 1
ATOM 520 C CA . ASN A 1 68 ? 26.656 1.301 1.147 1.00 70.88 68 ASN A CA 1
ATOM 521 C C . ASN A 1 68 ? 25.389 1.391 0.294 1.00 70.88 68 ASN A C 1
ATOM 523 O O . ASN A 1 68 ? 25.293 0.791 -0.778 1.00 70.88 68 ASN A O 1
ATOM 527 N N . LYS A 1 69 ? 24.392 2.135 0.781 1.00 65.31 69 LYS A N 1
ATOM 528 C CA . LYS A 1 69 ? 23.186 2.465 0.019 1.00 65.31 69 LYS A CA 1
ATOM 529 C C . LYS A 1 69 ? 23.578 3.439 -1.088 1.00 65.31 69 LYS A C 1
ATOM 531 O O . LYS A 1 69 ? 23.417 4.648 -0.954 1.00 65.31 69 LYS A O 1
ATOM 536 N N . MET A 1 70 ? 24.133 2.911 -2.173 1.00 58.66 70 MET A N 1
ATOM 537 C CA . MET A 1 70 ? 24.363 3.676 -3.389 1.00 58.66 70 MET A CA 1
ATOM 538 C C . MET A 1 70 ? 22.996 4.057 -3.960 1.00 58.66 70 MET A C 1
ATOM 540 O O . MET A 1 70 ? 22.267 3.220 -4.488 1.00 58.66 70 MET A O 1
ATOM 544 N N . ASN A 1 71 ? 22.619 5.326 -3.803 1.00 60.69 71 ASN A N 1
ATOM 545 C CA . ASN A 1 71 ? 21.447 5.883 -4.462 1.00 60.69 71 ASN A CA 1
ATOM 546 C C . ASN A 1 71 ? 21.736 5.899 -5.973 1.00 60.69 71 ASN A C 1
ATOM 548 O O . ASN A 1 71 ? 22.783 6.392 -6.395 1.00 60.69 71 ASN A O 1
ATOM 552 N N . ALA A 1 72 ? 20.825 5.352 -6.782 1.00 55.69 72 ALA A N 1
ATOM 553 C CA . ALA A 1 72 ? 21.024 5.013 -8.200 1.00 55.69 72 ALA A CA 1
ATOM 554 C C . ALA A 1 72 ? 21.487 6.169 -9.126 1.00 55.69 72 ALA A C 1
ATOM 556 O O . ALA A 1 72 ? 21.832 5.928 -10.278 1.00 55.69 72 ALA A O 1
ATOM 557 N N . GLY A 1 73 ? 21.534 7.413 -8.638 1.00 53.62 73 GLY A N 1
ATOM 558 C CA . GLY A 1 73 ? 21.989 8.590 -9.384 1.00 53.62 73 GLY A CA 1
ATOM 559 C C . GLY A 1 73 ? 23.502 8.859 -9.385 1.00 53.62 73 GLY A C 1
ATOM 560 O O . GLY A 1 73 ? 23.934 9.724 -10.139 1.00 53.62 73 GLY A O 1
ATOM 561 N N . GLN A 1 74 ? 24.320 8.159 -8.585 1.00 49.06 74 GLN A N 1
ATOM 562 C CA . GLN A 1 74 ? 25.772 8.432 -8.491 1.00 49.06 74 GLN A CA 1
ATOM 563 C C . GLN A 1 74 ? 26.680 7.447 -9.254 1.00 49.06 74 GLN A C 1
ATOM 565 O O . GLN A 1 74 ? 27.900 7.544 -9.178 1.00 49.06 74 GLN A O 1
ATOM 570 N N . ALA A 1 75 ? 26.122 6.532 -10.051 1.00 52.38 75 ALA A N 1
ATOM 571 C CA . ALA A 1 75 ? 26.885 5.541 -10.822 1.00 52.38 75 ALA A CA 1
ATOM 572 C C . ALA A 1 75 ? 27.495 6.093 -12.133 1.00 52.38 75 ALA A C 1
ATOM 574 O O . ALA A 1 75 ? 27.458 5.436 -13.173 1.00 52.38 75 ALA A O 1
ATOM 575 N N . ARG A 1 76 ? 28.044 7.311 -12.122 1.00 51.88 76 ARG A N 1
ATOM 576 C CA . ARG A 1 76 ? 28.823 7.853 -13.246 1.00 51.88 76 ARG A CA 1
ATOM 577 C C . ARG A 1 76 ? 30.210 8.214 -12.721 1.00 51.88 76 ARG A C 1
ATOM 579 O O . ARG A 1 76 ? 30.304 8.938 -11.746 1.00 51.88 76 ARG A O 1
ATOM 586 N N . THR A 1 77 ? 31.235 7.670 -13.382 1.00 45.25 77 THR A N 1
ATOM 587 C CA . THR A 1 77 ? 32.686 7.745 -13.100 1.00 45.25 77 THR A CA 1
ATOM 588 C C . THR A 1 77 ? 33.248 6.802 -12.031 1.00 45.25 77 THR A C 1
ATOM 590 O O . THR A 1 77 ? 33.902 7.232 -11.089 1.00 45.25 77 THR A O 1
ATOM 593 N N . ALA A 1 78 ? 33.111 5.492 -12.251 1.00 43.81 78 ALA A N 1
ATOM 594 C CA . ALA A 1 78 ? 34.132 4.528 -11.832 1.00 43.81 78 ALA A CA 1
ATOM 595 C C . ALA A 1 78 ? 35.004 4.171 -13.051 1.00 43.81 78 ALA A C 1
ATOM 597 O O . ALA A 1 78 ? 34.872 3.101 -13.638 1.00 43.81 78 ALA A O 1
ATOM 598 N N . THR A 1 79 ? 35.864 5.097 -13.488 1.00 47.97 79 THR A N 1
ATOM 599 C CA . THR A 1 79 ? 36.956 4.751 -14.407 1.00 47.97 79 THR A CA 1
ATOM 600 C C . THR A 1 79 ? 38.039 4.096 -13.564 1.00 47.97 79 THR A C 1
ATOM 602 O O . THR A 1 79 ? 38.768 4.774 -12.846 1.00 47.97 79 THR A O 1
ATOM 605 N N . THR A 1 80 ? 38.107 2.768 -13.612 1.00 43.62 80 THR A N 1
ATOM 606 C CA . THR A 1 80 ? 39.197 1.969 -13.051 1.00 43.62 80 THR A CA 1
ATOM 607 C C . THR A 1 80 ? 40.525 2.415 -13.669 1.00 43.62 80 THR A C 1
ATOM 609 O O . THR A 1 80 ? 40.902 1.997 -14.761 1.00 43.62 80 THR A O 1
ATOM 612 N N . THR A 1 81 ? 41.259 3.271 -12.965 1.00 39.16 81 THR A N 1
ATOM 613 C CA . THR A 1 81 ? 42.690 3.480 -13.174 1.00 39.16 81 THR A CA 1
ATOM 614 C C . THR A 1 81 ? 43.432 2.294 -12.565 1.00 39.16 81 THR A C 1
ATOM 616 O O . THR A 1 81 ? 43.849 2.314 -11.410 1.00 39.16 81 THR A O 1
ATOM 619 N N . MET A 1 82 ? 43.599 1.226 -13.349 1.00 39.81 82 MET A N 1
ATOM 620 C CA . MET A 1 82 ? 44.622 0.222 -13.054 1.00 39.81 82 MET A CA 1
ATOM 621 C C . MET A 1 82 ? 45.988 0.846 -13.345 1.00 39.81 82 MET A C 1
ATOM 623 O O . MET A 1 82 ? 46.478 0.809 -14.470 1.00 39.81 82 MET A O 1
ATOM 627 N N . SER A 1 83 ? 46.590 1.461 -12.328 1.00 41.94 83 SER A N 1
ATOM 628 C CA . SER A 1 83 ? 48.007 1.814 -12.351 1.00 41.94 83 SER A CA 1
ATOM 629 C C . SER A 1 83 ? 48.804 0.542 -12.066 1.00 41.94 83 SER A C 1
ATOM 631 O O . SER A 1 83 ? 49.058 0.193 -10.914 1.00 41.94 83 SER A O 1
ATOM 633 N N . HIS A 1 84 ? 49.121 -0.209 -13.120 1.00 37.22 84 HIS A N 1
ATOM 634 C CA . HIS A 1 84 ? 50.084 -1.298 -13.036 1.00 37.22 84 HIS A CA 1
ATOM 635 C C . HIS A 1 84 ? 51.480 -0.695 -13.198 1.00 37.22 84 HIS A C 1
ATOM 637 O O . HIS A 1 84 ? 51.808 -0.132 -14.241 1.00 37.22 84 HIS A O 1
ATOM 643 N N . GLY A 1 85 ? 52.292 -0.779 -12.145 1.00 42.03 85 GLY A N 1
ATOM 644 C CA . GLY A 1 85 ? 53.682 -0.349 -12.191 1.00 42.03 85 GLY A CA 1
ATOM 645 C C . GLY A 1 85 ? 54.492 -1.162 -13.202 1.00 42.03 85 GLY A C 1
ATOM 646 O O . GLY A 1 85 ? 54.367 -2.386 -13.276 1.00 42.03 85 GLY A O 1
ATOM 647 N N . SER A 1 86 ? 55.369 -0.481 -13.938 1.00 35.09 86 SER A N 1
ATOM 648 C CA . SER A 1 86 ? 56.556 -1.089 -14.533 1.00 35.09 86 SER A CA 1
ATOM 649 C C . SER A 1 86 ? 57.719 -0.101 -14.509 1.00 35.09 86 SER A C 1
ATOM 651 O O . SER A 1 86 ? 57.632 1.030 -14.981 1.00 35.09 86 SER A O 1
ATOM 653 N N . VAL A 1 87 ? 58.794 -0.581 -13.907 1.00 35.88 87 VAL A N 1
ATOM 654 C CA . VAL A 1 87 ? 60.117 0.005 -13.722 1.00 35.88 87 VAL A CA 1
ATOM 655 C C . VAL A 1 87 ? 60.864 0.101 -15.062 1.00 35.88 87 VAL A C 1
ATOM 657 O O . VAL A 1 87 ? 60.820 -0.854 -15.830 1.00 35.88 87 VAL A O 1
ATOM 660 N N . GLY A 1 88 ? 61.634 1.178 -15.286 1.00 33.69 88 GLY A N 1
ATOM 661 C CA . GLY A 1 88 ? 62.870 1.103 -16.089 1.00 33.69 88 GLY A CA 1
ATOM 662 C C . GLY A 1 88 ? 63.076 2.108 -17.235 1.00 33.69 88 GLY A C 1
ATOM 663 O O . GLY A 1 88 ? 62.642 1.870 -18.350 1.00 33.69 88 GLY A O 1
ATOM 664 N N . ALA A 1 89 ? 63.870 3.144 -16.939 1.00 33.59 89 ALA A N 1
ATOM 665 C CA . ALA A 1 89 ? 65.030 3.634 -17.705 1.00 33.59 89 ALA A CA 1
ATOM 666 C C . ALA A 1 89 ? 64.908 4.230 -19.140 1.00 33.59 89 ALA A C 1
ATOM 668 O O . ALA A 1 89 ? 64.636 3.553 -20.123 1.00 33.59 89 ALA A O 1
ATOM 669 N N . THR A 1 90 ? 65.390 5.484 -19.214 1.00 34.88 90 THR A N 1
ATOM 670 C CA . THR A 1 90 ? 66.325 6.073 -20.207 1.00 34.88 90 THR A CA 1
ATOM 671 C C . THR A 1 90 ? 65.861 6.487 -21.618 1.00 34.88 90 THR A C 1
ATOM 673 O O . THR A 1 90 ? 65.727 5.669 -22.515 1.00 34.88 90 THR A O 1
ATOM 676 N N . ASP A 1 91 ? 65.876 7.819 -21.787 1.00 35.75 91 ASP A N 1
ATOM 677 C CA . ASP A 1 91 ? 66.585 8.605 -22.819 1.00 35.75 91 ASP A CA 1
ATOM 678 C C . ASP A 1 91 ? 66.000 8.838 -24.227 1.00 35.75 91 ASP A C 1
ATOM 680 O O . ASP A 1 91 ? 65.508 7.933 -24.892 1.00 35.75 91 ASP A O 1
ATOM 684 N N . LYS A 1 92 ? 66.256 10.077 -24.696 1.00 35.09 92 LYS A N 1
ATOM 685 C CA . LYS A 1 92 ? 66.117 10.643 -26.060 1.00 35.09 92 LYS A CA 1
ATOM 686 C C . LYS A 1 92 ? 64.698 10.752 -26.644 1.00 35.09 92 LYS A C 1
ATOM 688 O O . LYS A 1 92 ? 63.854 9.904 -26.434 1.00 35.09 92 LYS A O 1
ATOM 693 N N . SER A 1 93 ? 64.347 11.701 -27.511 1.00 35.41 93 SER A N 1
ATOM 694 C CA . SER A 1 93 ? 64.939 12.909 -28.111 1.00 35.41 93 SER A CA 1
ATOM 695 C C . SER A 1 93 ? 63.917 13.378 -29.172 1.00 35.41 93 SER A C 1
ATOM 697 O O . SER A 1 93 ? 63.176 12.545 -29.689 1.00 35.41 93 SER A O 1
ATOM 699 N N . THR A 1 94 ? 64.010 14.646 -29.604 1.00 37.31 94 THR A N 1
ATOM 700 C CA . THR A 1 94 ? 63.578 15.160 -30.935 1.00 37.31 94 THR A CA 1
ATOM 701 C C . THR A 1 94 ? 62.090 15.557 -31.023 1.00 37.31 94 THR A C 1
ATOM 703 O O . THR A 1 94 ? 61.219 14.703 -30.959 1.00 37.31 94 THR A O 1
ATOM 706 N N . THR A 1 95 ? 61.676 16.833 -31.003 1.00 34.88 95 THR A N 1
ATOM 707 C CA . THR A 1 95 ? 61.950 18.008 -31.874 1.00 34.88 95 THR A CA 1
ATOM 708 C C . THR A 1 95 ? 61.313 17.911 -33.268 1.00 34.88 95 THR A C 1
ATOM 710 O O . THR A 1 95 ? 61.768 17.115 -34.075 1.00 34.88 95 THR A O 1
ATOM 713 N N . THR A 1 96 ? 60.370 18.836 -33.549 1.00 35.28 96 THR A N 1
ATOM 714 C CA . THR A 1 96 ? 59.961 19.395 -34.875 1.00 35.28 96 THR A CA 1
ATOM 715 C C . THR A 1 96 ? 59.394 18.415 -35.908 1.00 35.28 96 THR A C 1
ATOM 717 O O . THR A 1 96 ? 59.803 17.272 -35.971 1.00 35.28 96 THR A O 1
ATOM 720 N N . SER A 1 97 ? 58.471 18.717 -36.813 1.00 38.19 97 SER A N 1
ATOM 721 C CA . SER A 1 97 ? 57.795 19.894 -37.395 1.00 38.19 97 SER A CA 1
ATOM 722 C C . SER A 1 97 ? 56.645 19.274 -38.227 1.00 38.19 97 SER A C 1
ATOM 724 O O . SER A 1 97 ? 56.674 18.076 -38.494 1.00 38.19 97 SER A O 1
ATOM 726 N N . SER A 1 98 ? 55.531 19.918 -38.573 1.00 36.44 98 SER A N 1
ATOM 727 C CA . SER A 1 98 ? 55.264 20.784 -39.750 1.00 36.44 98 SER A CA 1
ATOM 728 C C . SER A 1 98 ? 53.772 20.526 -40.056 1.00 36.44 98 SER A C 1
ATOM 730 O O . SER A 1 98 ? 53.384 19.369 -40.145 1.00 36.44 98 SER A O 1
ATOM 732 N N . SER A 1 99 ? 52.850 21.484 -3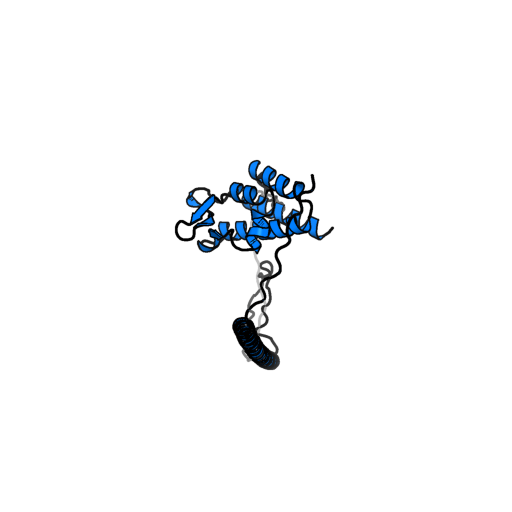9.930 1.00 37.50 99 SER A N 1
ATOM 733 C CA . SER A 1 99 ? 52.500 22.582 -40.854 1.00 37.50 99 SER A CA 1
ATOM 734 C C . SER A 1 99 ? 51.734 22.164 -42.118 1.00 37.50 99 SER A C 1
ATOM 736 O O . SER A 1 99 ? 52.125 21.213 -42.785 1.00 37.50 99 SER A O 1
ATOM 738 N N . SER A 1 100 ? 50.776 23.031 -42.491 1.00 39.28 100 SER A N 1
ATOM 739 C CA . SER A 1 100 ? 50.004 23.158 -43.752 1.00 39.28 100 SER A CA 1
ATOM 740 C C . SER A 1 100 ? 48.680 22.373 -43.818 1.00 39.28 100 SER A C 1
ATOM 742 O O . SER A 1 100 ? 48.607 21.253 -43.342 1.00 39.28 100 SER A O 1
ATOM 744 N N . SER A 1 101 ? 47.568 22.889 -44.354 1.00 41.00 101 SER A N 1
ATOM 745 C CA . SER A 1 101 ? 47.261 24.177 -45.001 1.00 41.00 101 SER A CA 1
ATOM 746 C C . SER A 1 101 ? 45.745 24.318 -45.180 1.00 41.00 101 SER A C 1
ATOM 748 O O . SER A 1 101 ? 45.033 23.336 -45.370 1.00 41.00 101 SER A O 1
ATOM 750 N N . SER A 1 102 ? 45.287 25.564 -45.179 1.00 44.75 102 SER A N 1
ATOM 751 C CA . SER A 1 102 ? 43.941 26.038 -45.492 1.00 44.75 102 SER A CA 1
ATOM 752 C C . SER A 1 102 ? 43.562 25.811 -46.964 1.00 44.75 102 SER A C 1
ATOM 754 O O . SER A 1 102 ? 44.352 26.137 -47.848 1.00 44.75 102 SER A O 1
ATOM 756 N N . GLN A 1 103 ? 42.324 25.387 -47.243 1.00 47.25 103 GLN A N 1
ATOM 757 C CA . GLN A 1 103 ? 41.686 25.601 -48.547 1.00 47.25 103 GLN A CA 1
ATOM 758 C C . GLN A 1 103 ? 40.185 25.871 -48.380 1.00 47.25 103 GLN A C 1
ATOM 760 O O . GLN A 1 103 ? 39.496 25.233 -47.588 1.00 47.25 103 GLN A O 1
ATOM 765 N N . ALA A 1 104 ? 39.723 26.895 -49.093 1.00 41.22 104 ALA A N 1
ATOM 766 C CA . ALA A 1 104 ? 38.406 27.498 -49.003 1.00 41.22 104 ALA A CA 1
ATOM 767 C C . ALA A 1 104 ? 37.353 26.789 -49.873 1.00 41.22 104 ALA A C 1
ATOM 769 O O . ALA A 1 104 ? 37.656 26.349 -50.978 1.00 41.22 104 ALA A O 1
ATOM 770 N N . GLY A 1 105 ? 36.098 26.844 -49.409 1.00 44.25 105 GLY A N 1
ATOM 771 C CA . GLY A 1 105 ? 34.915 26.948 -50.266 1.00 44.25 105 GLY A CA 1
ATOM 772 C C . GLY A 1 105 ? 34.037 25.706 -50.377 1.00 44.25 105 GLY A C 1
ATOM 773 O O . GLY A 1 105 ? 34.186 24.953 -51.329 1.00 44.25 105 GLY A O 1
ATOM 774 N N . THR A 1 106 ? 33.043 25.557 -49.490 1.00 39.47 106 THR A N 1
ATOM 775 C CA . THR A 1 106 ? 31.647 25.229 -49.865 1.00 39.47 106 THR A CA 1
ATOM 776 C C . THR A 1 106 ? 30.703 25.283 -48.654 1.00 39.47 106 THR A C 1
ATOM 778 O O . THR A 1 106 ? 30.960 24.677 -47.624 1.00 39.47 106 THR A O 1
ATOM 781 N N . SER A 1 107 ? 29.621 26.053 -48.816 1.00 40.75 107 SER A N 1
ATOM 782 C CA . SER A 1 107 ? 28.288 25.925 -48.197 1.00 40.75 107 SER A CA 1
ATOM 783 C C . SER A 1 107 ? 28.159 25.526 -46.717 1.00 40.75 107 SER A C 1
ATOM 785 O O . SER A 1 107 ? 28.310 24.370 -46.333 1.00 40.75 107 SER A O 1
ATOM 787 N N . LEU A 1 108 ? 27.694 26.499 -45.932 1.00 44.03 108 LEU A N 1
ATOM 788 C CA . LEU A 1 108 ? 27.062 26.349 -44.622 1.00 44.03 108 LEU A CA 1
ATOM 789 C C . LEU A 1 108 ? 25.873 25.362 -44.677 1.00 44.03 108 LEU A C 1
ATOM 791 O O . LEU A 1 108 ? 24.929 25.614 -45.425 1.00 44.03 108 LEU A O 1
ATOM 795 N N . PRO A 1 109 ? 25.801 24.353 -43.798 1.00 45.16 109 PRO A N 1
ATOM 796 C CA . PRO A 1 109 ? 24.568 24.048 -43.100 1.00 45.16 109 PRO A CA 1
ATOM 797 C C . PRO A 1 109 ? 24.560 24.882 -41.817 1.00 45.16 109 PRO A C 1
ATOM 799 O O . PRO A 1 109 ? 25.447 24.764 -40.972 1.00 45.16 109 PRO A O 1
ATOM 802 N N . ALA A 1 110 ? 23.574 25.765 -41.684 1.00 44.88 110 ALA A N 1
ATOM 803 C CA . ALA A 1 110 ? 23.276 26.422 -40.422 1.00 44.88 110 ALA A CA 1
ATOM 804 C C . ALA A 1 110 ? 22.845 25.341 -39.419 1.00 44.88 110 ALA A C 1
ATOM 806 O O . ALA A 1 110 ? 21.685 24.938 -39.378 1.00 44.88 110 ALA A O 1
ATOM 807 N N . VAL A 1 111 ? 23.807 24.816 -38.660 1.00 48.50 111 VAL A N 1
ATOM 808 C CA . VAL A 1 111 ? 23.529 23.972 -37.502 1.00 48.50 111 VAL A CA 1
ATOM 809 C C . VAL A 1 111 ? 22.898 24.891 -36.472 1.00 48.50 111 VAL A C 1
ATOM 811 O O . VAL A 1 111 ? 23.519 25.851 -36.012 1.00 48.50 111 VAL A O 1
ATOM 814 N N . ALA A 1 112 ? 21.621 24.625 -36.214 1.00 48.69 112 ALA A N 1
ATOM 815 C CA . ALA A 1 112 ? 20.807 25.298 -35.225 1.00 48.69 112 ALA A CA 1
ATOM 816 C C . ALA A 1 112 ? 21.583 25.472 -33.905 1.00 48.69 112 ALA A C 1
ATOM 818 O O . ALA A 1 112 ? 22.394 24.604 -33.557 1.00 48.69 112 ALA A O 1
ATOM 819 N N . PRO A 1 113 ? 21.350 26.573 -33.166 1.00 54.66 113 PRO A N 1
ATOM 820 C CA . PRO A 1 113 ? 21.897 26.719 -31.822 1.00 54.66 113 PRO A CA 1
ATOM 821 C C . PRO A 1 113 ? 21.581 25.449 -31.024 1.00 54.66 113 PRO A C 1
ATOM 823 O O . PRO A 1 113 ? 20.504 24.883 -31.234 1.00 54.66 113 PRO A O 1
ATOM 826 N N . PRO A 1 114 ? 22.482 24.972 -30.141 1.00 49.69 114 PRO A N 1
ATOM 827 C CA . PRO A 1 114 ? 22.137 23.892 -29.238 1.00 49.69 114 PRO A CA 1
ATOM 828 C C . PRO A 1 114 ? 20.903 24.362 -28.483 1.00 49.69 114 PRO A C 1
ATOM 830 O O . PRO A 1 114 ? 20.981 25.281 -27.665 1.00 49.69 114 PRO A O 1
ATOM 833 N N . THR A 1 115 ? 19.758 23.779 -28.843 1.00 48.19 115 THR A N 1
ATOM 834 C CA . THR A 1 115 ? 18.532 23.851 -28.077 1.00 48.19 115 THR A CA 1
ATOM 835 C C . THR A 1 115 ? 18.973 23.532 -26.671 1.00 48.19 115 THR A C 1
ATOM 837 O O . THR A 1 115 ? 19.412 22.413 -26.391 1.00 48.19 115 THR A O 1
ATOM 840 N N . ALA A 1 116 ? 18.971 24.573 -25.833 1.00 45.81 116 ALA A N 1
ATOM 841 C CA . ALA A 1 116 ? 18.993 24.432 -24.400 1.00 45.81 116 ALA A CA 1
ATOM 842 C C . ALA A 1 116 ? 18.096 23.240 -24.128 1.00 45.81 116 ALA A C 1
ATOM 844 O O . ALA A 1 116 ? 16.952 23.244 -24.583 1.00 45.81 116 ALA A O 1
ATOM 845 N N . VAL A 1 117 ? 18.671 22.194 -23.536 1.00 45.56 117 VAL A N 1
ATOM 846 C CA . VAL A 1 117 ? 17.926 21.080 -22.973 1.00 45.56 117 VAL A CA 1
ATOM 847 C C . VAL A 1 117 ? 16.808 21.737 -22.191 1.00 45.56 117 VAL A C 1
ATOM 849 O O . VAL A 1 117 ? 17.031 22.282 -21.108 1.00 45.56 117 VAL A O 1
ATOM 852 N N . ALA A 1 118 ? 15.640 21.785 -22.831 1.00 45.25 118 ALA A N 1
ATOM 853 C CA . ALA A 1 118 ? 14.397 22.040 -22.175 1.00 45.25 118 ALA A CA 1
ATOM 854 C C . ALA A 1 118 ? 14.450 21.051 -21.030 1.00 45.25 118 ALA A C 1
ATOM 856 O O . ALA A 1 118 ? 14.702 19.855 -21.231 1.00 45.25 118 ALA A O 1
ATOM 857 N N . GLN A 1 119 ? 14.351 21.589 -19.820 1.00 44.06 119 GLN A N 1
ATOM 858 C CA . GLN A 1 119 ? 13.893 20.808 -18.696 1.00 44.06 119 GLN A CA 1
ATOM 859 C C . GLN A 1 119 ? 12.794 19.926 -19.269 1.00 44.06 119 GLN A C 1
ATOM 861 O O . GLN A 1 119 ? 11.904 20.443 -19.944 1.00 44.06 119 GLN A O 1
ATOM 866 N N . ALA A 1 120 ? 12.969 18.612 -19.167 1.00 45.81 120 ALA A N 1
ATOM 867 C CA . ALA A 1 120 ? 11.893 17.706 -19.473 1.00 45.81 120 ALA A CA 1
ATOM 868 C C . ALA A 1 120 ? 10.747 18.158 -18.567 1.00 45.81 120 ALA A C 1
ATOM 870 O O . ALA A 1 120 ? 10.750 17.862 -17.373 1.00 45.81 120 ALA A O 1
ATOM 871 N N . ASP A 1 121 ? 9.846 18.973 -19.113 1.00 48.47 121 ASP A N 1
ATOM 872 C CA . ASP A 1 121 ? 8.445 18.930 -18.770 1.00 48.47 121 ASP A CA 1
ATOM 873 C C . ASP A 1 121 ? 8.116 17.449 -18.949 1.00 48.47 121 ASP A C 1
ATOM 875 O O . ASP A 1 121 ? 7.926 16.958 -20.063 1.00 48.47 121 ASP A O 1
ATOM 879 N N . GLU A 1 122 ? 8.227 16.686 -17.854 1.00 57.62 122 GLU A N 1
ATOM 880 C CA . GLU A 1 122 ? 7.414 15.496 -17.694 1.00 57.62 122 GLU A CA 1
ATOM 881 C C . GLU A 1 122 ? 6.011 16.000 -17.991 1.00 57.62 122 GLU A C 1
ATOM 883 O O . GLU A 1 122 ? 5.427 16.702 -17.166 1.00 57.62 122 GLU A O 1
ATOM 888 N N . GLU A 1 123 ? 5.508 15.737 -19.197 1.00 58.56 123 GLU A N 1
ATOM 889 C CA . GLU A 1 123 ? 4.095 15.902 -19.466 1.00 58.56 123 GLU A CA 1
ATOM 890 C C . GLU A 1 123 ? 3.385 15.020 -18.437 1.00 58.56 123 GLU A C 1
ATOM 892 O O . GLU A 1 123 ? 3.300 13.800 -18.595 1.00 58.56 123 GLU A O 1
ATOM 897 N N . MET A 1 124 ? 2.962 15.628 -17.321 1.00 61.47 124 MET A N 1
ATOM 898 C CA . MET A 1 124 ? 2.084 15.012 -16.340 1.00 61.47 124 MET A CA 1
ATOM 899 C C . MET A 1 124 ? 0.793 14.759 -17.094 1.00 61.47 124 MET A C 1
ATOM 901 O O . MET A 1 124 ? -0.077 15.627 -17.177 1.00 61.47 124 MET A O 1
ATOM 905 N N . LEU A 1 125 ? 0.708 13.577 -17.704 1.00 75.00 125 LEU A N 1
ATOM 906 C CA . LEU A 1 125 ? -0.512 13.117 -18.332 1.00 75.00 125 LEU A CA 1
ATOM 907 C C . LEU A 1 125 ? -1.638 13.272 -17.308 1.00 75.00 125 LEU A C 1
ATOM 909 O O . LEU A 1 125 ? -1.430 12.905 -16.142 1.00 75.00 125 LEU A O 1
ATOM 913 N N . PRO A 1 126 ? -2.792 13.827 -17.716 1.00 82.31 126 PRO A N 1
ATOM 914 C CA . PRO A 1 126 ? -3.910 14.003 -16.811 1.00 82.31 126 PRO A CA 1
ATOM 915 C C . PRO A 1 126 ? -4.264 12.647 -16.207 1.00 82.31 126 PRO A C 1
ATOM 917 O O . PRO A 1 126 ? -4.344 11.629 -16.906 1.00 82.31 126 PRO A O 1
ATOM 920 N N . VAL A 1 127 ? -4.397 12.635 -14.886 1.00 87.69 127 VAL A N 1
ATOM 921 C CA . VAL A 1 127 ? -4.760 11.436 -14.146 1.00 87.69 127 VAL A CA 1
ATOM 922 C C . VAL A 1 127 ? -6.226 11.117 -14.450 1.00 87.69 127 VAL A C 1
ATOM 924 O O . VAL A 1 127 ? -7.006 11.992 -14.820 1.00 87.69 127 VAL A O 1
ATOM 927 N N . SER A 1 128 ? -6.604 9.841 -14.376 1.00 91.50 128 SER A N 1
ATOM 928 C CA . SER A 1 128 ? -8.000 9.446 -14.582 1.00 91.50 128 SER A CA 1
ATOM 929 C C . SER A 1 128 ? -8.911 10.141 -13.565 1.00 91.50 128 SER A C 1
ATOM 931 O O . SER A 1 128 ? -8.621 10.108 -12.370 1.00 91.50 128 SER A O 1
ATOM 933 N N . GLU A 1 129 ? -10.040 10.689 -14.019 1.00 92.19 129 GLU A N 1
ATOM 934 C CA . GLU A 1 129 ? -11.056 11.327 -13.165 1.00 92.19 129 GLU A CA 1
ATOM 935 C C . GLU A 1 129 ? -11.484 10.404 -12.013 1.00 92.19 129 GLU A C 1
ATOM 937 O O . GLU A 1 129 ? -11.495 10.808 -10.854 1.00 92.19 129 GLU A O 1
ATOM 942 N N . ALA A 1 130 ? -11.691 9.114 -12.299 1.00 92.19 130 ALA A N 1
ATOM 943 C CA . ALA A 1 130 ? -12.045 8.126 -11.281 1.00 92.19 130 ALA A CA 1
ATOM 944 C C . ALA A 1 130 ? -10.963 7.977 -10.194 1.00 92.19 130 ALA A C 1
ATOM 946 O O . ALA A 1 130 ? -11.269 7.756 -9.021 1.00 92.19 130 ALA A O 1
ATOM 947 N N . PHE A 1 131 ? -9.683 8.083 -10.570 1.00 94.00 131 PHE A N 1
ATOM 948 C CA . PHE A 1 131 ? -8.595 8.060 -9.596 1.00 94.00 131 PHE A CA 1
ATOM 949 C C . PHE A 1 131 ? -8.590 9.338 -8.756 1.00 94.00 131 PHE A C 1
ATOM 951 O O . PHE A 1 131 ? -8.424 9.253 -7.541 1.00 94.00 131 PHE A O 1
ATOM 958 N N . GLU A 1 132 ? -8.783 10.504 -9.374 1.00 93.69 132 GLU A N 1
ATOM 959 C CA . GLU A 1 132 ? -8.814 11.784 -8.663 1.00 93.69 132 GLU A CA 1
ATOM 960 C C . GLU A 1 132 ? -9.957 11.845 -7.646 1.00 93.69 132 GLU A C 1
ATOM 962 O O . GLU A 1 132 ? -9.736 12.260 -6.509 1.00 93.69 132 GLU A O 1
ATOM 967 N N . GLU A 1 133 ? -11.147 11.359 -8.001 1.00 94.56 133 GLU A N 1
ATOM 968 C CA . GLU A 1 133 ? -12.293 11.263 -7.093 1.00 94.56 133 GLU A CA 1
ATOM 969 C C . GLU A 1 133 ? -12.022 10.321 -5.913 1.00 94.56 133 GLU A C 1
ATOM 971 O O . GLU A 1 133 ? -12.275 10.675 -4.754 1.00 94.56 133 GLU A O 1
ATOM 976 N N . ALA A 1 134 ? -11.462 9.135 -6.179 1.00 94.06 134 ALA A N 1
ATOM 977 C CA . ALA A 1 134 ? -11.097 8.183 -5.132 1.00 94.06 134 ALA A CA 1
ATOM 978 C C . ALA A 1 134 ? -10.004 8.755 -4.212 1.00 94.06 134 ALA A C 1
ATOM 980 O O . ALA A 1 134 ? -10.083 8.638 -2.988 1.00 94.06 134 ALA A O 1
ATOM 981 N N . PHE A 1 135 ? -9.012 9.439 -4.787 1.00 94.50 135 PHE A N 1
ATOM 982 C CA . PHE A 1 135 ? -7.939 10.097 -4.047 1.00 94.50 135 PHE A CA 1
ATOM 983 C C . PHE A 1 135 ? -8.457 11.265 -3.198 1.00 94.50 135 PHE A C 1
ATOM 985 O O . PHE A 1 135 ? -8.110 11.379 -2.021 1.00 94.50 135 PHE A O 1
ATOM 992 N N . ALA A 1 136 ? -9.329 12.109 -3.752 1.00 94.06 136 ALA A N 1
ATOM 993 C CA . ALA A 1 136 ? -9.973 13.195 -3.024 1.00 94.06 136 ALA A CA 1
ATOM 994 C C . ALA A 1 136 ? -10.818 12.653 -1.866 1.00 94.06 136 ALA A C 1
ATOM 996 O O . ALA A 1 136 ? -10.724 13.162 -0.747 1.00 94.06 136 ALA A O 1
ATOM 997 N N . THR A 1 137 ? -11.582 11.584 -2.098 1.00 94.50 137 THR A N 1
ATOM 998 C CA . THR A 1 137 ? -12.370 10.902 -1.062 1.00 94.50 137 THR A CA 1
ATOM 999 C C . THR A 1 137 ? -11.472 10.382 0.058 1.00 94.50 137 THR A C 1
ATOM 1001 O O . THR A 1 137 ? -11.736 10.661 1.229 1.00 94.50 137 THR A O 1
ATOM 1004 N N . LEU A 1 138 ? -10.371 9.709 -0.291 1.00 93.88 138 LEU A N 1
ATOM 1005 C CA . LEU A 1 138 ? -9.377 9.199 0.655 1.00 93.88 138 LEU A CA 1
ATOM 1006 C C . LEU A 1 138 ? -8.779 10.311 1.525 1.00 93.88 138 LEU A C 1
ATOM 1008 O O . LEU A 1 138 ? -8.614 10.150 2.732 1.00 93.88 138 LEU A O 1
ATOM 1012 N N . VAL A 1 139 ? -8.461 11.453 0.930 1.00 93.12 139 VAL A N 1
ATOM 1013 C CA . VAL A 1 139 ? -7.822 12.563 1.639 1.00 93.12 139 VAL A CA 1
ATOM 1014 C C . VAL A 1 139 ? -8.810 13.365 2.493 1.00 93.12 139 VAL A C 1
ATOM 1016 O O . VAL A 1 139 ? -8.448 13.835 3.569 1.00 93.12 139 VAL A O 1
ATOM 1019 N N . THR A 1 140 ? -10.049 13.539 2.037 1.00 93.00 140 THR A N 1
ATOM 1020 C CA . THR A 1 140 ? -11.029 14.424 2.692 1.00 93.00 140 THR A CA 1
ATOM 1021 C C . THR A 1 140 ? -11.917 13.719 3.713 1.00 93.00 140 THR A C 1
ATOM 1023 O O . THR A 1 140 ? -12.366 14.354 4.665 1.00 93.00 140 THR A O 1
ATOM 1026 N N . SER A 1 141 ? -12.157 12.416 3.551 1.00 91.62 141 SER A N 1
ATOM 1027 C CA . SER A 1 141 ? -13.087 11.664 4.410 1.00 91.62 141 SER A CA 1
ATOM 1028 C C . SER A 1 141 ? -12.448 11.151 5.699 1.00 91.62 141 SER A C 1
ATOM 1030 O O . SER A 1 141 ? -13.151 10.751 6.624 1.00 91.62 141 SER A O 1
ATOM 1032 N N . ASN A 1 142 ? -11.117 11.147 5.774 1.00 91.00 142 ASN A N 1
ATOM 1033 C CA . ASN A 1 142 ? -10.375 10.617 6.909 1.00 91.00 142 ASN A CA 1
ATOM 1034 C C . ASN A 1 142 ? -9.889 11.762 7.808 1.00 91.00 142 ASN A C 1
ATOM 1036 O O . ASN A 1 142 ? -9.253 12.708 7.352 1.00 91.00 142 ASN A O 1
ATOM 1040 N N . THR A 1 143 ? -10.193 11.677 9.105 1.00 87.19 143 THR A N 1
ATOM 1041 C CA . THR A 1 143 ? -9.920 12.759 10.069 1.00 87.19 143 THR A CA 1
ATOM 1042 C C . THR A 1 143 ? -8.454 12.822 10.504 1.00 87.19 143 THR A C 1
ATOM 1044 O O . THR A 1 143 ? -7.967 13.893 10.857 1.00 87.19 143 THR A O 1
ATOM 1047 N N . ASP A 1 144 ? -7.753 11.685 10.498 1.00 89.88 144 ASP A N 1
ATOM 1048 C CA . ASP A 1 144 ? -6.357 11.597 10.928 1.00 89.88 144 ASP A CA 1
ATOM 1049 C C . ASP A 1 144 ? -5.386 11.630 9.729 1.00 89.88 144 ASP A C 1
ATOM 1051 O O . ASP A 1 144 ? -5.323 10.659 8.962 1.00 89.88 144 ASP A O 1
ATOM 1055 N N . PRO A 1 145 ? -4.574 12.694 9.577 1.00 88.12 145 PRO A N 1
ATOM 1056 C CA . PRO A 1 145 ? -3.606 12.792 8.488 1.00 88.12 145 PRO A CA 1
ATOM 1057 C C . PRO A 1 145 ? -2.494 11.737 8.580 1.00 88.12 145 PRO A C 1
ATOM 1059 O O . PRO A 1 145 ? -1.941 11.350 7.548 1.00 88.12 145 PRO A O 1
ATOM 1062 N N . ALA A 1 146 ? -2.167 11.234 9.777 1.00 90.06 146 ALA A N 1
ATOM 1063 C CA . ALA A 1 146 ? -1.147 10.198 9.935 1.00 90.06 146 ALA A CA 1
ATOM 1064 C C . ALA A 1 146 ? -1.622 8.853 9.361 1.00 90.06 146 ALA A C 1
ATOM 1066 O O . ALA A 1 146 ? -0.868 8.179 8.651 1.00 90.06 146 ALA A O 1
ATOM 1067 N N . THR A 1 147 ? -2.888 8.497 9.599 1.00 91.38 147 THR A N 1
ATOM 1068 C CA . THR A 1 147 ? -3.538 7.324 9.001 1.00 91.38 147 THR A CA 1
ATOM 1069 C C . THR A 1 147 ? -3.565 7.420 7.475 1.00 91.38 147 THR A C 1
ATOM 1071 O O . THR A 1 147 ? -3.146 6.473 6.807 1.00 91.38 147 THR A O 1
ATOM 1074 N N . VAL A 1 148 ? -3.948 8.574 6.913 1.00 93.25 148 VAL A N 1
ATOM 1075 C CA . VAL A 1 148 ? -3.949 8.798 5.452 1.00 93.25 148 VAL A CA 1
ATOM 1076 C C . VAL A 1 148 ? -2.543 8.666 4.864 1.00 93.25 148 VAL A C 1
ATOM 1078 O O . VAL A 1 148 ? -2.352 7.969 3.870 1.00 93.25 148 VAL A O 1
ATOM 1081 N N . SER A 1 149 ? -1.538 9.277 5.495 1.00 92.31 149 SER A N 1
ATOM 1082 C CA . SER A 1 149 ? -0.138 9.209 5.053 1.00 92.31 149 SER A CA 1
ATOM 1083 C C . SER A 1 149 ? 0.396 7.768 5.057 1.00 92.31 149 SER A C 1
ATOM 1085 O O . SER A 1 149 ? 0.998 7.309 4.082 1.00 92.31 149 SER A O 1
ATOM 1087 N N . SER A 1 150 ? 0.112 7.010 6.122 1.00 92.94 150 SER A N 1
ATOM 1088 C CA . SER A 1 150 ? 0.476 5.592 6.232 1.00 92.94 150 SER A CA 1
ATOM 1089 C C . SER A 1 150 ? -0.220 4.732 5.170 1.00 92.94 150 SER A C 1
ATOM 1091 O O . SER A 1 150 ? 0.424 3.902 4.519 1.00 92.94 150 SER A O 1
ATOM 1093 N N . ALA A 1 151 ? -1.518 4.961 4.951 1.00 94.88 151 ALA A N 1
ATOM 1094 C CA . ALA A 1 151 ? -2.303 4.261 3.944 1.00 94.88 151 ALA A CA 1
ATOM 1095 C C . ALA A 1 151 ? -1.770 4.525 2.533 1.00 94.88 151 ALA A C 1
ATOM 1097 O O . ALA A 1 151 ? -1.456 3.578 1.814 1.00 94.88 151 ALA A O 1
ATOM 1098 N N . LEU A 1 152 ? -1.555 5.794 2.170 1.00 95.06 152 LEU A N 1
ATOM 1099 C CA . LEU A 1 152 ? -0.969 6.188 0.887 1.00 95.06 152 LEU A CA 1
ATOM 1100 C C . LEU A 1 152 ? 0.402 5.550 0.660 1.00 95.06 152 LEU A C 1
ATOM 1102 O O . LEU A 1 152 ? 0.667 5.056 -0.434 1.00 95.06 152 LEU A O 1
ATOM 1106 N N . ASN A 1 153 ? 1.249 5.483 1.690 1.00 94.75 153 ASN A N 1
ATOM 1107 C CA . ASN A 1 153 ? 2.557 4.841 1.584 1.00 94.75 153 ASN A CA 1
ATOM 1108 C C . ASN A 1 153 ? 2.447 3.338 1.266 1.00 94.75 153 ASN A C 1
ATOM 1110 O O . ASN A 1 153 ? 3.223 2.795 0.473 1.00 94.75 153 ASN A O 1
ATOM 1114 N N . ILE A 1 154 ? 1.483 2.649 1.884 1.00 96.00 154 ILE A N 1
ATOM 1115 C CA . ILE A 1 154 ? 1.215 1.231 1.623 1.00 96.00 154 ILE A CA 1
ATOM 1116 C C . ILE A 1 154 ? 0.627 1.056 0.221 1.00 96.00 154 ILE A C 1
ATOM 1118 O O . ILE A 1 154 ? 1.160 0.256 -0.547 1.00 96.00 154 ILE A O 1
ATOM 1122 N N . LEU A 1 155 ? -0.395 1.831 -0.144 1.00 95.88 155 LEU A N 1
ATOM 1123 C CA . LEU A 1 155 ? -1.026 1.809 -1.466 1.00 95.88 155 LEU A CA 1
ATOM 1124 C C . LEU A 1 155 ? 0.005 2.040 -2.578 1.00 95.88 155 LEU A C 1
ATOM 1126 O O . LEU A 1 155 ? 0.100 1.235 -3.501 1.00 95.88 155 LEU A O 1
ATOM 1130 N N . GLN A 1 156 ? 0.862 3.054 -2.438 1.00 95.44 156 GLN A N 1
ATOM 1131 C CA . GLN A 1 156 ? 1.931 3.349 -3.391 1.00 95.44 156 GLN A CA 1
ATOM 1132 C C . GLN A 1 156 ? 2.866 2.146 -3.581 1.00 95.44 156 GLN A C 1
ATOM 1134 O O . GLN A 1 156 ? 3.220 1.793 -4.706 1.00 95.44 156 GLN A O 1
ATOM 1139 N N . LYS A 1 157 ? 3.261 1.479 -2.487 1.00 95.50 157 LYS A N 1
ATOM 1140 C CA . LYS A 1 157 ? 4.106 0.275 -2.545 1.00 95.50 157 LYS A CA 1
ATOM 1141 C C . LYS A 1 157 ? 3.397 -0.895 -3.213 1.00 95.50 157 LYS A C 1
ATOM 1143 O O . LYS A 1 157 ? 4.048 -1.627 -3.956 1.00 95.50 157 LYS A O 1
ATOM 1148 N N . LEU A 1 158 ? 2.112 -1.099 -2.929 1.00 95.62 158 LEU A N 1
ATOM 1149 C CA . LEU A 1 158 ? 1.316 -2.173 -3.522 1.00 95.62 158 LEU A CA 1
ATOM 1150 C C . LEU A 1 158 ? 1.198 -1.969 -5.033 1.00 95.62 158 LEU A C 1
ATOM 1152 O O . LEU A 1 158 ? 1.618 -2.840 -5.790 1.00 95.62 158 LEU A O 1
ATOM 1156 N N . VAL A 1 159 ? 0.759 -0.782 -5.454 1.00 94.62 159 VAL A N 1
ATOM 1157 C CA . VAL A 1 159 ? 0.633 -0.395 -6.863 1.00 94.62 159 VAL A CA 1
ATOM 1158 C C . VAL A 1 159 ? 1.972 -0.514 -7.588 1.00 94.62 159 VAL A C 1
ATOM 1160 O O . VAL A 1 159 ? 2.064 -1.194 -8.605 1.00 94.62 159 VAL A O 1
ATOM 1163 N N . LYS A 1 160 ? 3.041 0.077 -7.040 1.00 94.25 160 LYS A N 1
ATOM 1164 C CA . LYS A 1 160 ? 4.376 0.033 -7.650 1.00 94.25 160 LYS A CA 1
ATOM 1165 C C . LYS A 1 160 ? 4.902 -1.392 -7.780 1.00 94.25 160 LYS A C 1
ATOM 1167 O O . LYS A 1 160 ? 5.487 -1.734 -8.802 1.00 94.25 160 LYS A O 1
ATOM 1172 N N . ASN A 1 161 ? 4.750 -2.224 -6.750 1.00 94.50 161 ASN A N 1
ATOM 1173 C CA . ASN A 1 161 ? 5.214 -3.608 -6.817 1.00 94.50 161 ASN A CA 1
ATOM 1174 C C . ASN A 1 161 ? 4.412 -4.414 -7.842 1.00 94.50 161 ASN A C 1
ATOM 1176 O O . ASN A 1 161 ? 5.024 -5.171 -8.587 1.00 94.50 161 ASN A O 1
ATOM 1180 N N . ALA A 1 162 ? 3.092 -4.237 -7.890 1.00 93.00 162 ALA A N 1
ATOM 1181 C CA . ALA A 1 162 ? 2.223 -4.952 -8.815 1.00 93.00 162 ALA A CA 1
ATOM 1182 C C . ALA A 1 162 ? 2.469 -4.559 -10.282 1.00 93.00 162 ALA A C 1
ATOM 1184 O O . ALA A 1 162 ? 2.471 -5.433 -11.143 1.00 93.00 162 ALA A O 1
ATOM 1185 N N . SER A 1 163 ? 2.741 -3.278 -10.562 1.00 90.81 163 SER A N 1
ATOM 1186 C CA . SER A 1 163 ? 2.969 -2.787 -11.929 1.00 90.81 163 SER A CA 1
ATOM 1187 C C . SER A 1 163 ? 4.392 -3.004 -12.450 1.00 90.81 163 SER A C 1
ATOM 1189 O O . SER A 1 163 ? 4.590 -3.125 -13.655 1.00 90.81 163 SER A O 1
ATOM 1191 N N . THR A 1 164 ? 5.402 -3.054 -11.572 1.00 89.62 164 THR A N 1
ATOM 1192 C CA . THR A 1 164 ? 6.816 -3.156 -11.996 1.00 89.62 164 THR A CA 1
ATOM 1193 C C . THR A 1 164 ? 7.399 -4.560 -11.907 1.00 89.62 164 THR A C 1
ATOM 1195 O O . THR A 1 164 ? 8.360 -4.866 -12.613 1.00 89.62 164 THR A O 1
ATOM 1198 N N . LYS A 1 165 ? 6.872 -5.422 -11.028 1.00 89.94 165 LYS A N 1
ATOM 1199 C CA . LYS A 1 165 ? 7.411 -6.771 -10.823 1.00 89.94 165 LYS A CA 1
ATOM 1200 C C . LYS A 1 165 ? 6.588 -7.792 -11.590 1.00 89.94 165 LYS A C 1
ATOM 1202 O O . LYS A 1 165 ? 5.368 -7.806 -11.510 1.00 89.94 165 LYS A O 1
ATOM 1207 N N . GLN A 1 166 ? 7.275 -8.704 -12.272 1.00 85.25 166 GLN A N 1
ATOM 1208 C CA . GLN A 1 166 ? 6.608 -9.766 -13.029 1.00 85.25 166 GLN A CA 1
ATOM 1209 C C . GLN A 1 166 ? 6.110 -10.931 -12.161 1.00 85.25 166 GLN A C 1
ATOM 1211 O O . GLN A 1 166 ? 5.235 -11.669 -12.597 1.00 85.25 166 GLN A O 1
ATOM 1216 N N . ASP A 1 167 ? 6.643 -11.085 -10.947 1.00 90.19 167 ASP A N 1
ATOM 1217 C CA . ASP A 1 167 ? 6.314 -12.188 -10.037 1.00 90.19 167 ASP A CA 1
ATOM 1218 C C . ASP A 1 167 ? 4.885 -12.047 -9.473 1.00 90.19 167 ASP A C 1
ATOM 1220 O O . ASP A 1 167 ? 4.541 -11.045 -8.835 1.00 90.19 167 ASP A O 1
ATOM 1224 N N . ASP A 1 168 ? 4.060 -13.072 -9.695 1.00 88.69 168 ASP A N 1
ATOM 1225 C CA . ASP A 1 168 ? 2.623 -13.075 -9.399 1.00 88.69 168 ASP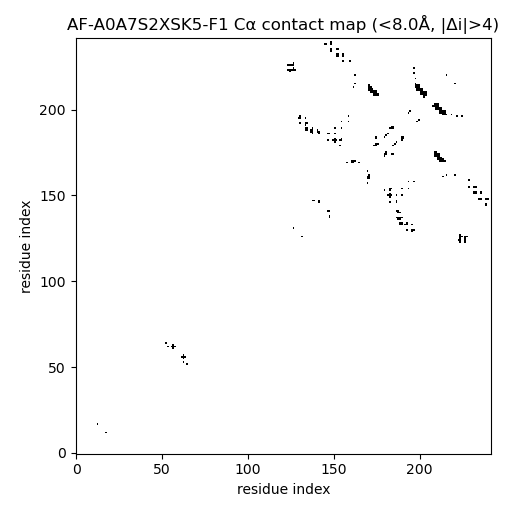 A CA 1
ATOM 1226 C C . ASP A 1 168 ? 2.305 -12.891 -7.914 1.00 88.69 168 ASP A C 1
ATOM 1228 O O . ASP A 1 168 ? 1.232 -12.395 -7.560 1.00 88.69 168 ASP A O 1
ATOM 1232 N N . LYS A 1 169 ? 3.251 -13.193 -7.017 1.00 90.88 169 LYS A N 1
ATOM 1233 C CA . LYS A 1 169 ? 3.063 -12.939 -5.582 1.00 90.88 169 LYS A CA 1
ATOM 1234 C C . LYS A 1 169 ? 2.910 -11.451 -5.247 1.00 90.88 169 LYS A C 1
ATOM 1236 O O . LYS A 1 169 ? 2.383 -11.132 -4.189 1.00 90.88 169 LYS A O 1
ATOM 1241 N N . PHE A 1 170 ? 3.386 -10.544 -6.110 1.00 93.38 170 PHE A N 1
ATOM 1242 C CA . PHE A 1 170 ? 3.208 -9.095 -5.940 1.00 93.38 170 PHE A CA 1
ATOM 1243 C C . PHE A 1 170 ? 1.926 -8.569 -6.580 1.00 93.38 170 PHE A C 1
ATOM 1245 O O . PHE A 1 170 ? 1.513 -7.455 -6.269 1.00 93.38 170 PHE A O 1
ATOM 1252 N N . LYS A 1 171 ? 1.296 -9.367 -7.444 1.00 93.50 171 LYS A N 1
ATOM 1253 C CA . LYS A 1 171 ? 0.006 -9.053 -8.057 1.00 93.50 171 LYS A CA 1
ATOM 1254 C C . LYS A 1 171 ? -1.161 -9.484 -7.175 1.00 93.50 171 LYS A C 1
ATOM 1256 O O . LYS A 1 171 ? -2.263 -8.989 -7.358 1.00 93.50 171 LYS A O 1
ATOM 1261 N N . ARG A 1 172 ? -0.937 -10.389 -6.217 1.00 93.81 172 ARG A N 1
ATOM 1262 C CA . ARG A 1 172 ? -1.964 -10.904 -5.301 1.00 93.81 172 ARG A CA 1
ATOM 1263 C C . ARG A 1 172 ? -1.764 -10.328 -3.903 1.00 93.81 172 ARG A C 1
ATOM 1265 O O . ARG A 1 172 ? -0.712 -10.496 -3.291 1.00 93.81 172 ARG A O 1
ATOM 1272 N N . ILE A 1 173 ? -2.789 -9.672 -3.377 1.00 95.25 173 ILE A N 1
ATOM 1273 C CA . ILE A 1 173 ? -2.763 -8.980 -2.091 1.00 95.25 173 ILE A CA 1
ATOM 1274 C C . ILE A 1 173 ? -3.828 -9.591 -1.187 1.00 95.25 173 ILE A C 1
ATOM 1276 O O . ILE A 1 173 ? -5.016 -9.534 -1.485 1.00 95.25 173 ILE A O 1
ATOM 1280 N N . ARG A 1 174 ? -3.411 -10.146 -0.047 1.00 94.81 174 ARG A N 1
ATOM 1281 C CA . ARG A 1 174 ? -4.332 -10.703 0.954 1.00 94.81 174 ARG A CA 1
ATOM 1282 C C . ARG A 1 174 ? -4.849 -9.601 1.873 1.00 94.81 174 ARG A C 1
ATOM 1284 O O . ARG A 1 174 ? -4.064 -9.029 2.634 1.00 94.81 174 ARG A O 1
ATOM 1291 N N . LEU A 1 175 ? -6.160 -9.353 1.855 1.00 94.44 175 LEU A N 1
ATOM 1292 C CA . LEU A 1 175 ? -6.795 -8.355 2.726 1.00 94.44 175 LEU A CA 1
ATOM 1293 C C . LEU A 1 175 ? -6.794 -8.773 4.203 1.00 94.44 175 LEU A C 1
ATOM 1295 O O . LEU A 1 175 ? -6.876 -7.921 5.080 1.00 94.44 175 LEU A O 1
ATOM 1299 N N . ALA A 1 176 ? -6.608 -10.063 4.498 1.00 92.94 176 ALA A N 1
ATOM 1300 C CA . ALA A 1 176 ? -6.458 -10.568 5.863 1.00 92.94 176 ALA A CA 1
ATOM 1301 C C . ALA A 1 176 ? -5.179 -10.073 6.574 1.00 92.94 176 ALA A C 1
ATOM 1303 O O . ALA A 1 176 ? -5.086 -10.150 7.799 1.00 92.94 176 ALA A O 1
ATOM 1304 N N . ASN A 1 177 ? -4.176 -9.563 5.842 1.00 94.88 177 ASN A N 1
ATOM 1305 C CA . ASN A 1 177 ? -2.955 -9.045 6.458 1.00 94.88 177 ASN A CA 1
ATOM 1306 C C . ASN A 1 177 ? -3.274 -7.789 7.293 1.00 94.88 177 ASN A C 1
ATOM 1308 O O . ASN A 1 177 ? -3.719 -6.802 6.708 1.00 94.88 177 ASN A O 1
ATOM 1312 N N . PRO A 1 178 ? -2.972 -7.752 8.609 1.00 95.31 178 PRO A N 1
ATOM 1313 C CA . PRO A 1 178 ? -3.353 -6.638 9.480 1.00 95.31 178 PRO A CA 1
ATOM 1314 C C . PRO A 1 178 ? -2.892 -5.264 8.989 1.00 95.31 178 PRO A C 1
ATOM 1316 O O . PRO A 1 178 ? -3.626 -4.290 9.111 1.00 95.31 178 PRO A O 1
ATOM 1319 N N . LYS A 1 179 ? -1.695 -5.176 8.392 1.00 95.38 179 LYS A N 1
ATOM 1320 C CA . LYS A 1 179 ? -1.169 -3.906 7.865 1.00 95.38 179 LYS A CA 1
ATOM 1321 C C . LYS A 1 179 ? -1.915 -3.443 6.620 1.00 95.38 179 LYS A C 1
ATOM 1323 O O . LYS A 1 179 ? -2.069 -2.249 6.413 1.00 95.38 179 LYS A O 1
ATOM 1328 N N . ILE A 1 180 ? -2.333 -4.389 5.785 1.00 95.56 180 ILE A N 1
ATOM 1329 C CA . ILE A 1 180 ? -3.051 -4.102 4.542 1.00 95.56 180 ILE A CA 1
ATOM 1330 C C . ILE A 1 180 ? -4.504 -3.788 4.869 1.00 95.56 180 ILE A C 1
ATOM 1332 O O . ILE A 1 180 ? -5.014 -2.782 4.401 1.00 95.56 180 ILE A O 1
ATOM 1336 N N . LYS A 1 181 ? -5.132 -4.572 5.748 1.00 95.06 181 LYS A N 1
ATOM 1337 C CA . LYS A 1 181 ? -6.473 -4.306 6.265 1.00 95.06 181 LYS A CA 1
ATOM 1338 C C . LYS A 1 181 ? -6.586 -2.890 6.831 1.00 95.06 181 LYS A C 1
ATOM 1340 O O . LYS A 1 181 ? -7.431 -2.129 6.377 1.00 95.06 181 LYS A O 1
ATOM 1345 N N . ALA A 1 182 ? -5.662 -2.513 7.716 1.00 95.00 182 ALA A N 1
ATOM 1346 C CA . ALA A 1 182 ? -5.641 -1.188 8.332 1.00 95.00 182 ALA A CA 1
ATOM 1347 C C . ALA A 1 182 ? -5.425 -0.036 7.339 1.00 95.00 182 ALA A C 1
ATOM 1349 O O . ALA A 1 182 ? -5.767 1.094 7.650 1.00 95.00 182 ALA A O 1
ATOM 1350 N N . ALA A 1 183 ? -4.832 -0.298 6.171 1.00 95.25 183 ALA A N 1
ATOM 1351 C CA . ALA A 1 183 ? -4.515 0.719 5.169 1.00 95.25 183 ALA A CA 1
ATOM 1352 C C . ALA A 1 183 ? -5.500 0.763 3.993 1.00 95.25 183 ALA A C 1
ATOM 1354 O O . ALA A 1 183 ? -5.588 1.781 3.317 1.00 95.25 183 ALA A O 1
ATOM 1355 N N . VAL A 1 184 ? -6.186 -0.348 3.718 1.00 94.75 184 VAL A N 1
ATOM 1356 C CA . VAL A 1 184 ? -7.021 -0.539 2.523 1.00 94.75 184 VAL A CA 1
ATOM 1357 C C . VAL A 1 184 ? -8.484 -0.758 2.892 1.00 94.75 184 VAL A C 1
ATOM 1359 O O . VAL A 1 184 ? -9.358 -0.188 2.254 1.00 94.75 184 VAL A O 1
ATOM 1362 N N . SER A 1 185 ? -8.767 -1.584 3.902 1.00 94.50 185 SER A N 1
ATOM 1363 C CA . SER A 1 185 ? -10.140 -1.905 4.316 1.00 94.50 185 SER A CA 1
ATOM 1364 C C . SER A 1 185 ? -10.684 -0.932 5.358 1.00 94.50 185 SER A C 1
ATOM 1366 O O . SER A 1 185 ? -11.860 -0.593 5.312 1.00 94.50 185 SER A O 1
ATOM 1368 N N . ASP A 1 186 ? -9.839 -0.484 6.288 1.00 94.56 186 ASP A N 1
ATOM 1369 C CA . ASP A 1 186 ? -10.260 0.385 7.394 1.00 94.56 186 ASP A CA 1
ATOM 1370 C C . ASP A 1 186 ? -10.233 1.881 7.010 1.00 94.56 186 ASP A C 1
ATOM 1372 O O . ASP A 1 186 ? -10.756 2.718 7.744 1.00 94.56 186 ASP A O 1
ATOM 1376 N N . VAL A 1 187 ? -9.645 2.226 5.857 1.00 95.69 187 VAL A N 1
ATOM 1377 C CA . VAL A 1 187 ? -9.506 3.606 5.369 1.00 95.69 187 VAL A CA 1
ATOM 1378 C C . VAL A 1 187 ? -10.451 3.838 4.198 1.00 95.69 187 VAL A C 1
ATOM 1380 O O . VAL A 1 187 ? -10.336 3.200 3.151 1.00 95.69 187 VAL A O 1
ATOM 1383 N N . HIS A 1 188 ? -11.379 4.781 4.361 1.00 94.56 188 HIS A N 1
ATOM 1384 C CA . HIS A 1 188 ? -12.373 5.087 3.334 1.00 94.56 188 HIS A CA 1
ATOM 1385 C C . HIS A 1 188 ? -11.707 5.668 2.078 1.00 94.56 188 HIS A C 1
ATOM 1387 O O . HIS A 1 188 ? -10.848 6.540 2.204 1.00 94.56 188 HIS A O 1
ATOM 1393 N N . GLY A 1 189 ? -12.084 5.192 0.886 1.00 93.94 189 GLY A N 1
ATOM 1394 C CA . GLY A 1 189 ? -11.514 5.615 -0.400 1.00 93.94 189 GLY A CA 1
ATOM 1395 C C . GLY A 1 189 ? -10.261 4.842 -0.837 1.00 93.94 189 GLY A C 1
ATOM 1396 O O . GLY A 1 189 ? -9.849 4.937 -1.993 1.00 93.94 189 GLY A O 1
ATOM 1397 N N . ALA A 1 190 ? -9.631 4.069 0.057 1.00 95.81 190 ALA A N 1
ATOM 1398 C CA . ALA A 1 190 ? -8.392 3.353 -0.257 1.00 95.81 190 ALA A CA 1
ATOM 1399 C C . ALA A 1 190 ? -8.626 2.144 -1.176 1.00 95.81 190 ALA A C 1
ATOM 1401 O O . ALA A 1 190 ? -7.801 1.854 -2.045 1.00 95.81 190 ALA A O 1
ATOM 1402 N N . MET A 1 191 ? -9.748 1.446 -0.990 1.00 95.56 191 MET A N 1
ATOM 1403 C CA . MET A 1 191 ? -10.137 0.310 -1.823 1.00 95.56 191 MET A CA 1
ATOM 1404 C C . MET A 1 191 ? -10.456 0.772 -3.244 1.00 95.56 191 MET A C 1
ATOM 1406 O O . MET A 1 191 ? -9.909 0.241 -4.207 1.00 95.56 191 MET A O 1
ATOM 1410 N N . GLU A 1 192 ? -11.297 1.795 -3.366 1.00 95.25 192 GLU A N 1
ATOM 1411 C CA . GLU A 1 192 ? -11.729 2.391 -4.625 1.00 95.25 192 GLU A CA 1
ATOM 1412 C C . GLU A 1 192 ? -10.520 2.845 -5.445 1.00 95.25 192 GLU A C 1
ATOM 1414 O O . GLU A 1 192 ? -10.434 2.546 -6.633 1.00 95.25 192 GLU A O 1
ATOM 1419 N N . LEU A 1 193 ? -9.527 3.457 -4.794 1.00 94.94 193 LEU A N 1
ATOM 1420 C CA . LEU A 1 193 ? -8.283 3.870 -5.438 1.00 94.94 193 LEU A CA 1
ATOM 1421 C C . LEU A 1 193 ? -7.481 2.689 -6.013 1.00 94.94 193 LEU A C 1
ATOM 1423 O O . LEU A 1 193 ? -6.886 2.817 -7.078 1.00 94.94 193 LEU A O 1
ATOM 1427 N N . LEU A 1 194 ? -7.462 1.522 -5.358 1.00 94.88 194 LEU A N 1
ATOM 1428 C CA . LEU A 1 194 ? -6.837 0.327 -5.945 1.00 94.88 194 LEU A CA 1
ATOM 1429 C C . LEU A 1 194 ? -7.647 -0.207 -7.130 1.00 94.88 194 LEU A C 1
ATOM 1431 O O . LEU A 1 194 ? -7.064 -0.621 -8.132 1.00 94.88 194 LEU A O 1
ATOM 1435 N N . LEU A 1 195 ? -8.976 -0.176 -7.046 1.00 93.75 195 LEU A N 1
ATOM 1436 C CA . LEU A 1 195 ? -9.833 -0.624 -8.142 1.00 93.75 195 LEU A CA 1
ATOM 1437 C C . LEU A 1 195 ? -9.640 0.242 -9.398 1.00 93.75 195 LEU A C 1
ATOM 1439 O O . LEU A 1 195 ? -9.529 -0.306 -10.493 1.00 93.75 195 LEU A O 1
ATOM 1443 N N . THR A 1 196 ? -9.497 1.566 -9.259 1.00 92.56 196 THR A N 1
ATOM 1444 C CA . THR A 1 196 ? -9.253 2.463 -10.410 1.00 92.56 196 THR A CA 1
ATOM 1445 C C . THR A 1 196 ? -7.889 2.264 -11.064 1.00 92.56 196 THR A C 1
ATOM 1447 O O . THR A 1 196 ? -7.737 2.504 -12.260 1.00 92.56 196 THR A O 1
ATOM 1450 N N . VAL A 1 197 ? -6.900 1.783 -10.309 1.00 92.00 197 VAL A N 1
ATOM 1451 C CA . VAL A 1 197 ? -5.577 1.406 -10.831 1.00 92.00 197 VAL A CA 1
ATOM 1452 C C . VAL A 1 197 ? -5.613 0.073 -11.596 1.00 92.00 197 VAL A C 1
ATOM 1454 O O . VAL A 1 197 ? -4.699 -0.214 -12.370 1.00 92.00 197 VAL A O 1
ATOM 1457 N N . GLY A 1 198 ? -6.659 -0.737 -11.409 1.00 92.00 198 GLY A N 1
ATOM 1458 C CA . GLY A 1 198 ? -6.847 -2.015 -12.101 1.00 92.00 198 GLY A CA 1
ATOM 1459 C C . GLY A 1 198 ? -6.723 -3.250 -11.207 1.00 92.00 198 GLY A C 1
ATOM 1460 O O . GLY A 1 198 ? -6.566 -4.359 -11.719 1.00 92.00 198 GLY A O 1
ATOM 1461 N N . PHE A 1 199 ? -6.781 -3.093 -9.881 1.00 94.25 199 PHE A N 1
ATOM 1462 C CA . PHE A 1 199 ? -6.976 -4.240 -8.997 1.00 94.25 199 PHE A CA 1
ATOM 1463 C C . PHE A 1 199 ? -8.422 -4.733 -9.075 1.00 94.25 199 PHE A C 1
ATOM 1465 O O . PHE A 1 199 ? -9.358 -3.955 -9.231 1.00 94.25 199 PHE A O 1
ATOM 1472 N N . THR A 1 200 ? -8.608 -6.038 -8.922 1.00 94.12 200 THR A N 1
ATOM 1473 C CA . THR A 1 200 ? -9.924 -6.683 -8.897 1.00 94.12 200 THR A CA 1
ATOM 1474 C C . THR A 1 200 ? -10.074 -7.509 -7.631 1.00 94.12 200 THR A C 1
ATOM 1476 O O . THR A 1 200 ? -9.103 -8.090 -7.142 1.00 94.12 200 THR A O 1
ATOM 1479 N N . LEU A 1 201 ? -11.282 -7.528 -7.068 1.00 93.75 201 LEU A N 1
ATOM 1480 C CA . LEU A 1 201 ? -11.585 -8.314 -5.879 1.00 93.75 201 LEU A CA 1
ATOM 1481 C C . LEU A 1 201 ? -11.880 -9.759 -6.289 1.00 93.75 201 LEU A C 1
ATOM 1483 O O . LEU A 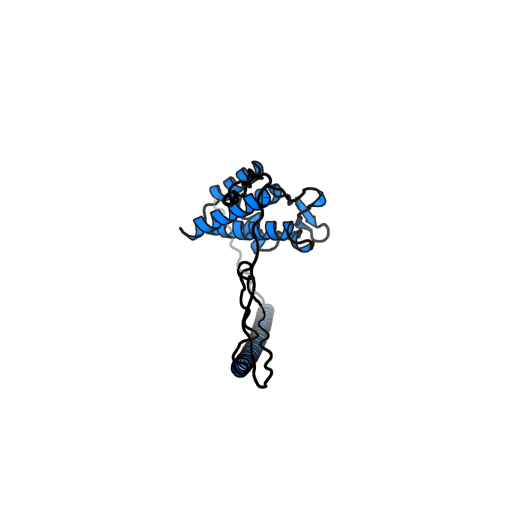1 201 ? -12.710 -10.001 -7.163 1.00 93.75 201 LEU A O 1
ATOM 1487 N N . PHE A 1 202 ? -11.203 -10.704 -5.653 1.00 93.12 202 PHE A N 1
ATOM 1488 C CA . PHE A 1 202 ? -11.371 -12.131 -5.881 1.00 93.12 202 PHE A CA 1
ATOM 1489 C C . PHE A 1 202 ? -11.527 -12.845 -4.540 1.00 93.12 202 PHE A C 1
ATOM 1491 O O . PHE A 1 202 ? -10.880 -12.481 -3.557 1.00 93.12 202 PHE A O 1
ATOM 1498 N N . GLU A 1 203 ? -12.377 -13.860 -4.493 1.00 92.88 203 GLU A N 1
ATOM 1499 C CA . GLU A 1 203 ? -12.543 -14.721 -3.326 1.00 92.88 203 GLU A CA 1
ATOM 1500 C C . GLU A 1 203 ? -11.849 -16.049 -3.616 1.00 92.88 203 GLU A C 1
ATOM 1502 O O . GLU A 1 203 ? -12.121 -16.694 -4.624 1.00 92.88 203 GLU A O 1
ATOM 1507 N N . ASP A 1 204 ? -10.878 -16.419 -2.786 1.00 88.00 204 ASP A N 1
ATOM 1508 C CA . ASP A 1 204 ? -10.146 -17.666 -2.968 1.00 88.00 204 ASP A CA 1
ATOM 1509 C C . ASP A 1 204 ? -10.991 -18.851 -2.489 1.00 88.00 204 ASP A C 1
ATOM 1511 O O . ASP A 1 204 ? -11.113 -19.074 -1.287 1.00 88.00 204 ASP A O 1
ATOM 1515 N N . ASP A 1 205 ? -11.529 -19.638 -3.423 1.00 83.75 205 ASP A N 1
ATOM 1516 C CA . ASP A 1 205 ? -12.380 -20.807 -3.148 1.00 83.75 205 ASP A CA 1
ATOM 1517 C C . ASP A 1 205 ? -11.741 -21.829 -2.187 1.00 83.75 205 ASP A C 1
ATOM 1519 O O . ASP A 1 205 ? -12.442 -22.581 -1.508 1.00 83.75 205 ASP A O 1
ATOM 1523 N N . ALA A 1 206 ? -10.405 -21.879 -2.114 1.00 82.06 206 ALA A N 1
ATOM 1524 C CA . ALA A 1 206 ? -9.690 -22.816 -1.251 1.00 82.06 206 ALA A CA 1
ATOM 1525 C C . ALA A 1 206 ? -9.620 -22.364 0.216 1.00 82.06 206 ALA A C 1
ATOM 1527 O O . ALA A 1 206 ? -9.532 -23.201 1.117 1.00 82.06 206 ALA A O 1
ATOM 1528 N N . THR A 1 207 ? -9.616 -21.053 0.465 1.00 83.19 207 THR A N 1
ATOM 1529 C CA . THR A 1 207 ? -9.408 -20.477 1.804 1.00 83.19 207 THR A CA 1
ATOM 1530 C C . THR A 1 207 ? -10.599 -19.658 2.303 1.00 83.19 207 THR A C 1
ATOM 1532 O O . THR A 1 207 ? -10.687 -19.397 3.502 1.00 83.19 207 THR A O 1
ATOM 1535 N N . GLY A 1 208 ? -11.521 -19.276 1.415 1.00 87.44 208 GLY A N 1
ATOM 1536 C CA . GLY A 1 208 ? -12.601 -18.324 1.680 1.00 87.44 208 GLY A CA 1
ATOM 1537 C C . GLY A 1 208 ? -12.099 -16.900 1.939 1.00 87.44 208 GLY A C 1
ATOM 1538 O O . GLY A 1 208 ? -12.820 -16.084 2.508 1.00 87.44 208 GLY A O 1
ATOM 1539 N N . GLU A 1 209 ? -10.839 -16.595 1.607 1.00 89.25 209 GLU A N 1
ATOM 1540 C CA . GLU A 1 209 ? -10.259 -15.276 1.849 1.00 89.25 209 GLU A CA 1
ATOM 1541 C C . GLU A 1 209 ? -10.472 -14.339 0.659 1.00 89.25 209 GLU A C 1
ATOM 1543 O O . GLU A 1 209 ? -10.232 -14.690 -0.497 1.00 89.25 209 GLU A O 1
ATOM 1548 N N . THR A 1 210 ? -10.830 -13.090 0.954 1.00 93.00 210 THR A N 1
ATOM 1549 C CA . THR A 1 210 ? -10.870 -12.025 -0.048 1.00 93.00 210 THR A CA 1
ATOM 1550 C C . THR A 1 210 ? -9.458 -11.517 -0.349 1.00 93.00 210 THR A C 1
ATOM 1552 O O . THR A 1 210 ? -8.731 -11.043 0.537 1.00 93.00 210 THR A O 1
ATOM 1555 N N . ILE A 1 211 ? -9.072 -11.578 -1.619 1.00 94.69 211 ILE A N 1
ATOM 1556 C CA . ILE A 1 211 ? -7.793 -11.098 -2.134 1.00 94.69 211 ILE A CA 1
ATOM 1557 C C . ILE A 1 211 ? -8.017 -10.060 -3.237 1.00 94.69 211 ILE A C 1
ATOM 1559 O O . ILE A 1 211 ? -8.991 -10.116 -3.981 1.00 94.69 211 ILE A O 1
ATOM 1563 N N . LEU A 1 212 ? -7.096 -9.110 -3.362 1.00 94.81 212 LEU A N 1
ATOM 1564 C CA . LEU A 1 212 ? -7.020 -8.225 -4.522 1.00 94.81 212 LEU A CA 1
ATOM 1565 C C . LEU A 1 212 ? -6.007 -8.789 -5.513 1.00 94.81 212 LEU A C 1
ATOM 1567 O O . LEU A 1 212 ? -4.887 -9.131 -5.126 1.00 94.81 212 LEU A O 1
ATOM 1571 N N . VAL A 1 213 ? -6.387 -8.873 -6.782 1.00 94.50 213 VAL A N 1
ATOM 1572 C CA . VAL A 1 213 ? -5.532 -9.360 -7.866 1.00 94.50 213 VAL A CA 1
ATOM 1573 C C . VAL A 1 213 ? -5.335 -8.255 -8.897 1.00 94.50 213 VAL A C 1
ATOM 1575 O O . VAL A 1 213 ? -6.300 -7.677 -9.397 1.00 94.50 213 VAL A O 1
ATOM 1578 N N . TYR A 1 214 ? -4.075 -7.956 -9.198 1.00 92.94 214 TYR A N 1
ATOM 1579 C CA . TYR A 1 214 ? -3.669 -7.072 -10.281 1.00 92.94 214 TYR A CA 1
ATOM 1580 C C . TYR A 1 214 ? -3.486 -7.885 -11.561 1.00 92.94 214 TYR A C 1
ATOM 1582 O O . TYR A 1 214 ? -2.552 -8.683 -11.664 1.00 92.94 214 TYR A O 1
ATOM 1590 N N . SER A 1 215 ? -4.377 -7.679 -12.524 1.00 85.50 215 SER A N 1
ATOM 1591 C CA . SER A 1 215 ? -4.370 -8.395 -13.800 1.00 85.50 215 SER A CA 1
ATOM 1592 C C . SER A 1 215 ? -4.001 -7.425 -14.923 1.00 85.50 215 SER A C 1
ATOM 1594 O O . SER A 1 215 ? -4.884 -6.722 -15.418 1.00 85.50 215 SER A O 1
ATOM 1596 N N . PRO A 1 216 ? -2.721 -7.366 -15.342 1.00 67.94 216 PRO A N 1
ATOM 1597 C CA . PRO A 1 216 ? -2.317 -6.499 -16.446 1.00 67.94 216 PRO A CA 1
ATOM 1598 C C . PRO A 1 216 ? -2.903 -6.971 -17.786 1.00 67.94 216 PRO A C 1
ATOM 1600 O O . PRO A 1 216 ? -3.109 -6.175 -18.690 1.00 67.94 216 PRO A O 1
ATOM 1603 N N . ASP A 1 217 ? -3.245 -8.257 -17.894 1.00 65.38 217 ASP A N 1
ATOM 1604 C CA . ASP A 1 217 ? -3.767 -8.892 -19.110 1.00 65.38 217 ASP A CA 1
ATOM 1605 C C . ASP A 1 217 ? -5.141 -8.336 -19.539 1.00 65.38 217 ASP A C 1
ATOM 1607 O O . ASP A 1 217 ? -5.529 -8.456 -20.699 1.00 65.38 217 ASP A O 1
ATOM 1611 N N . GLN A 1 218 ? -5.886 -7.737 -18.601 1.00 60.75 218 GLN A N 1
ATOM 1612 C CA . GLN A 1 218 ? -7.132 -7.010 -18.873 1.00 60.75 218 GLN A CA 1
ATOM 1613 C C . GLN A 1 218 ? -6.947 -5.490 -18.892 1.00 60.75 218 GLN A C 1
ATOM 1615 O O . GLN A 1 218 ? -7.746 -4.799 -19.514 1.00 60.75 218 GLN A O 1
ATOM 1620 N N . ASN A 1 219 ? -5.914 -4.978 -18.222 1.00 59.22 219 ASN A N 1
ATOM 1621 C CA . ASN A 1 219 ? -5.659 -3.556 -18.042 1.00 59.22 219 ASN A CA 1
ATOM 1622 C C . ASN A 1 219 ? -4.158 -3.305 -18.212 1.00 59.22 219 ASN A C 1
ATOM 1624 O O . ASN A 1 219 ? -3.394 -3.472 -17.258 1.00 59.22 219 ASN A O 1
ATOM 1628 N N . ASP A 1 220 ? -3.736 -2.895 -19.413 1.00 73.56 220 ASP A N 1
ATOM 1629 C CA . ASP A 1 220 ? -2.387 -2.359 -19.626 1.00 73.56 220 ASP A CA 1
ATOM 1630 C C . ASP A 1 220 ? -2.062 -1.331 -18.535 1.00 73.56 220 ASP A C 1
ATOM 1632 O O . ASP A 1 220 ? -2.936 -0.567 -18.110 1.00 73.56 220 ASP A O 1
ATOM 1636 N N . VAL A 1 221 ? -0.805 -1.310 -18.075 1.00 80.94 221 VAL A N 1
ATOM 1637 C CA . VAL A 1 221 ? -0.366 -0.363 -17.040 1.00 80.94 221 VAL A CA 1
ATOM 1638 C C . VAL A 1 221 ? -0.734 1.050 -17.504 1.00 80.94 221 VAL A C 1
ATOM 1640 O O . VAL A 1 221 ? -0.207 1.495 -18.529 1.00 80.94 221 VAL A O 1
ATOM 1643 N N . PRO A 1 222 ? -1.616 1.772 -16.785 1.00 86.38 222 PRO A N 1
ATOM 1644 C CA . PRO A 1 222 ? -2.100 3.045 -17.286 1.00 86.38 222 PRO A CA 1
ATOM 1645 C C . PRO A 1 222 ? -0.948 4.033 -17.458 1.00 86.38 222 PRO A C 1
ATOM 1647 O O . PRO A 1 222 ? -0.125 4.198 -16.556 1.00 86.38 222 PRO A O 1
ATOM 1650 N N . ALA A 1 223 ? -0.896 4.728 -18.596 1.00 88.44 223 ALA A N 1
ATOM 1651 C CA . ALA A 1 223 ? 0.173 5.690 -18.880 1.00 88.44 223 ALA A CA 1
ATOM 1652 C C . ALA A 1 223 ? 0.229 6.840 -17.853 1.00 88.44 223 ALA A C 1
ATOM 1654 O O . ALA A 1 223 ? 1.294 7.402 -17.618 1.00 88.44 223 ALA A O 1
ATOM 1655 N N . TRP A 1 224 ? -0.898 7.147 -17.198 1.00 91.62 224 TRP A N 1
ATOM 1656 C CA . TRP A 1 224 ? -1.003 8.133 -16.118 1.00 91.62 224 TRP A CA 1
ATOM 1657 C C . TRP A 1 224 ? -0.560 7.605 -14.742 1.00 91.62 224 TRP A C 1
ATOM 1659 O O . TRP A 1 224 ? -0.426 8.383 -13.798 1.00 91.62 224 TRP A O 1
ATOM 1669 N N . LEU A 1 225 ? -0.319 6.296 -14.589 1.00 91.69 225 LEU A N 1
ATOM 1670 C CA . LEU A 1 225 ? 0.032 5.687 -13.302 1.00 91.69 225 LEU A CA 1
ATOM 1671 C C . LEU A 1 225 ? 1.302 6.285 -12.665 1.00 91.69 225 LEU A C 1
ATOM 1673 O O . LEU A 1 225 ? 1.294 6.510 -11.453 1.00 91.69 225 LEU A O 1
ATOM 1677 N N . PRO A 1 226 ? 2.387 6.579 -13.414 1.00 91.75 226 PRO A N 1
ATOM 1678 C CA . PRO A 1 226 ? 3.554 7.259 -12.853 1.00 91.75 226 PRO A CA 1
ATOM 1679 C C . PRO A 1 226 ? 3.204 8.631 -12.263 1.00 91.75 226 PRO A C 1
ATOM 1681 O O . PRO A 1 226 ? 3.638 8.941 -11.152 1.00 91.75 226 PRO A O 1
ATOM 1684 N N . THR A 1 227 ? 2.358 9.404 -12.952 1.00 92.31 227 THR A N 1
ATOM 1685 C CA . THR A 1 227 ? 1.852 10.704 -12.489 1.00 92.31 227 THR A CA 1
ATOM 1686 C C . THR A 1 227 ? 1.060 10.561 -11.189 1.00 92.31 227 THR A C 1
ATOM 1688 O O . THR A 1 227 ? 1.329 11.264 -10.214 1.00 92.31 227 THR A O 1
ATOM 1691 N N . ALA A 1 228 ? 0.144 9.592 -11.126 1.00 91.88 228 ALA A N 1
ATOM 1692 C CA . ALA A 1 228 ? -0.637 9.297 -9.925 1.00 91.88 228 ALA A CA 1
ATOM 1693 C C . ALA A 1 228 ? 0.248 8.896 -8.731 1.00 91.88 228 ALA A C 1
ATOM 1695 O O . ALA A 1 228 ? 0.066 9.385 -7.614 1.00 91.88 228 ALA A O 1
ATOM 1696 N N . LEU A 1 229 ? 1.264 8.054 -8.954 1.00 93.12 229 LEU A N 1
ATOM 1697 C CA . LEU A 1 229 ? 2.224 7.676 -7.911 1.00 93.12 229 LEU A CA 1
ATOM 1698 C C . LEU A 1 229 ? 3.039 8.874 -7.408 1.00 93.12 229 LEU A C 1
ATOM 1700 O O . LEU A 1 229 ? 3.353 8.935 -6.215 1.00 93.12 229 LEU A O 1
ATOM 1704 N N . HIS A 1 230 ? 3.373 9.814 -8.296 1.00 92.69 230 HIS A N 1
ATOM 1705 C CA . HIS A 1 230 ? 4.038 11.062 -7.934 1.00 92.69 230 HIS A CA 1
ATOM 1706 C C . HIS A 1 230 ? 3.118 11.934 -7.065 1.00 92.69 230 HIS A C 1
ATOM 1708 O O . HIS A 1 230 ? 3.542 12.418 -6.014 1.00 92.69 230 HIS A O 1
ATOM 1714 N N . GLN A 1 231 ? 1.846 12.079 -7.446 1.00 91.31 231 GLN A N 1
ATOM 1715 C CA . GLN A 1 231 ? 0.847 12.848 -6.699 1.00 91.31 231 GLN A CA 1
ATOM 1716 C C . GLN A 1 231 ? 0.641 12.299 -5.278 1.00 91.31 231 GLN A C 1
ATOM 1718 O O . GLN A 1 231 ? 0.700 13.054 -4.304 1.00 91.31 231 GLN A O 1
ATOM 1723 N N . MET A 1 232 ? 0.497 10.976 -5.134 1.00 92.12 232 MET A N 1
ATOM 1724 C CA . MET A 1 232 ? 0.408 10.318 -3.821 1.00 92.12 232 MET A CA 1
ATOM 1725 C C . MET A 1 232 ? 1.653 10.595 -2.961 1.00 92.12 232 MET A C 1
ATOM 1727 O O . MET A 1 232 ? 1.540 10.876 -1.767 1.00 92.12 232 MET A O 1
ATOM 1731 N N . GLN A 1 233 ? 2.845 10.561 -3.567 1.00 91.81 233 GLN A N 1
ATOM 1732 C CA . GLN A 1 233 ? 4.110 10.810 -2.874 1.00 91.81 233 GLN A CA 1
ATOM 1733 C C . GLN A 1 233 ? 4.264 12.266 -2.418 1.00 91.81 233 GLN A C 1
ATOM 1735 O O . GLN A 1 233 ? 4.764 12.519 -1.321 1.00 91.81 233 GLN A O 1
ATOM 1740 N N . GLN A 1 234 ? 3.859 13.233 -3.243 1.00 90.94 234 GLN A N 1
ATOM 1741 C CA . GLN A 1 234 ? 3.880 14.649 -2.870 1.00 90.94 234 GLN A CA 1
ATOM 1742 C C . GLN A 1 234 ? 2.936 14.928 -1.698 1.00 90.94 234 GLN A C 1
ATOM 1744 O O . GLN A 1 234 ? 3.296 15.644 -0.760 1.00 90.94 234 GLN A O 1
ATOM 1749 N N . TYR A 1 235 ? 1.756 14.307 -1.696 1.00 89.94 235 TYR A N 1
ATOM 1750 C CA . TYR A 1 235 ? 0.821 14.430 -0.583 1.00 89.94 235 TYR A CA 1
ATOM 1751 C C . TYR A 1 235 ? 1.400 13.855 0.725 1.00 89.94 235 TYR A C 1
ATOM 1753 O O . TYR A 1 235 ? 1.301 14.464 1.792 1.00 89.94 235 TYR A O 1
ATOM 1761 N N . GLU A 1 236 ? 2.113 12.728 0.653 1.00 87.25 236 GLU A N 1
ATOM 1762 C CA . GLU A 1 236 ? 2.818 12.163 1.812 1.00 87.25 236 GLU A CA 1
ATOM 1763 C C . GLU A 1 236 ? 3.882 13.127 2.378 1.00 87.25 236 GLU A C 1
ATOM 1765 O O . GLU A 1 236 ? 4.046 13.252 3.592 1.00 87.25 236 GLU A O 1
ATOM 1770 N N . GLN A 1 237 ? 4.611 13.839 1.515 1.00 86.25 237 GLN A N 1
ATOM 1771 C CA . GLN A 1 237 ? 5.652 14.780 1.948 1.00 86.25 237 GLN A CA 1
ATOM 1772 C C . GLN A 1 237 ? 5.067 16.043 2.587 1.00 86.25 237 GLN A C 1
ATOM 1774 O O . GLN A 1 237 ? 5.581 16.524 3.601 1.00 86.25 237 GLN A O 1
ATOM 1779 N N . THR A 1 238 ? 3.973 16.563 2.031 1.00 85.12 238 THR A N 1
ATOM 1780 C CA . THR A 1 238 ? 3.314 17.763 2.570 1.00 85.12 238 THR A CA 1
ATOM 1781 C C . THR A 1 238 ? 2.672 17.494 3.929 1.00 85.12 238 THR A C 1
ATOM 1783 O O . THR A 1 238 ? 2.748 18.345 4.812 1.00 85.12 238 THR A O 1
ATOM 1786 N N . THR A 1 239 ? 2.121 16.295 4.139 1.00 80.19 239 THR A N 1
ATOM 1787 C CA . THR A 1 239 ? 1.533 15.888 5.426 1.00 80.19 239 THR A CA 1
ATOM 1788 C C . THR A 1 239 ? 2.566 15.618 6.518 1.00 80.19 239 THR A C 1
ATOM 1790 O O . THR A 1 239 ? 2.286 15.891 7.676 1.00 80.19 239 THR A O 1
ATOM 1793 N N . LYS A 1 240 ? 3.775 15.146 6.183 1.00 73.06 240 LYS A N 1
ATOM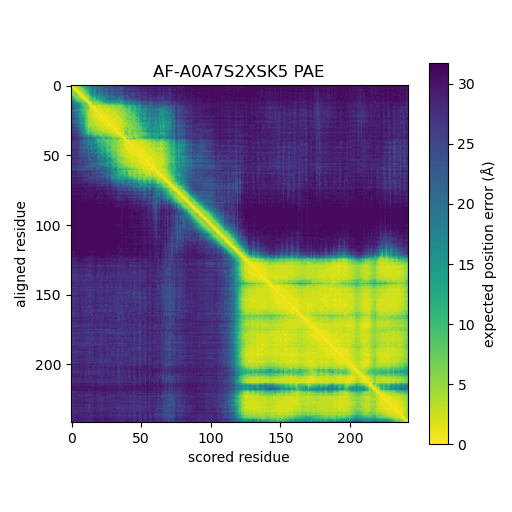 1794 C CA . LYS A 1 240 ? 4.856 14.934 7.171 1.00 73.06 240 LYS A CA 1
ATOM 1795 C C . LYS A 1 240 ? 5.529 16.209 7.669 1.00 73.06 240 LYS A C 1
ATOM 1797 O O . LYS A 1 240 ? 6.176 16.186 8.710 1.00 73.06 240 LYS A O 1
ATOM 1802 N N . THR A 1 241 ? 5.450 17.285 6.893 1.00 67.12 241 THR A N 1
ATOM 1803 C CA . THR A 1 241 ? 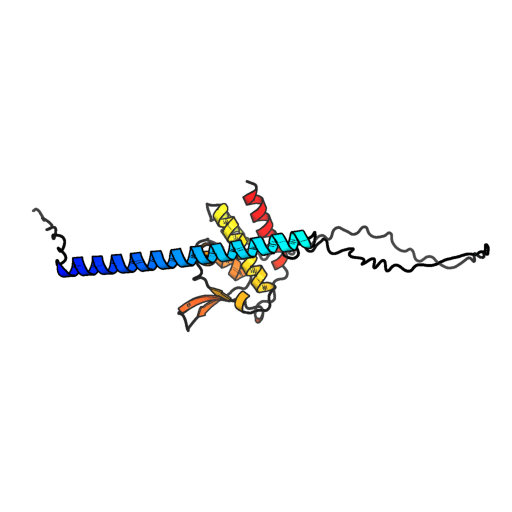6.138 18.549 7.205 1.00 67.12 241 THR A CA 1
ATOM 1804 C C . THR A 1 241 ? 5.307 19.447 8.132 1.00 67.12 241 THR A C 1
ATOM 1806 O O . THR A 1 241 ? 5.787 20.493 8.562 1.00 67.12 241 THR A O 1
ATOM 1809 N N . LYS A 1 242 ? 4.063 19.061 8.427 1.00 52.75 242 LYS A N 1
ATOM 1810 C CA . LYS A 1 242 ? 3.076 19.860 9.155 1.00 52.75 242 LYS A CA 1
ATOM 1811 C C . LYS A 1 242 ? 2.823 19.285 10.543 1.00 52.75 242 LYS A C 1
ATOM 1813 O O . LYS A 1 242 ? 2.617 20.108 11.460 1.00 52.75 242 LYS A O 1
#

Solvent-accessible surface area (backbone atoms only — not comparable to full-atom values): 15189 Å² total; per-residue (Å²): 139,85,87,82,79,83,81,82,80,83,83,78,76,50,79,67,55,54,54,51,56,51,52,52,51,50,52,54,54,49,54,55,51,54,56,51,54,56,50,53,53,52,50,52,52,52,51,50,52,54,51,55,51,52,54,52,21,62,76,67,76,48,59,91,82,62,81,75,82,74,60,88,85,66,86,73,84,86,76,81,79,82,81,75,87,80,88,83,86,84,84,88,79,87,82,90,84,82,88,88,83,90,84,86,89,80,82,85,77,85,74,70,76,82,71,69,79,66,73,78,73,72,76,69,50,76,59,57,67,69,39,53,52,19,49,49,42,27,64,69,74,47,90,52,66,67,60,47,40,54,18,46,55,50,51,49,50,48,53,51,40,34,75,72,44,88,56,62,75,49,22,48,43,60,48,82,41,68,73,48,23,61,29,32,72,71,31,68,35,39,50,56,36,43,43,64,75,42,37,40,85,44,69,39,88,90,77,72,44,57,27,38,37,51,49,55,94,84,41,70,82,56,88,27,48,66,45,49,53,48,52,53,51,52,52,41,52,59,62,73,76,108